Protein AF-A0A428XNE0-F1 (afdb_monomer)

Secondary structure (DSSP, 8-state):
-HHHHHHHHHHHHHHHHHHHHHHHHHHHHTTSSPEEEEEEEEEEEEE-TT--PPPHHHHSSSS-GGGS-GGGGTTSEEEEEEEEEEEP-GGGT-HHHHHHHHHHHHHHHTTSTT--HHHHH-SEE-TT--TTPEEEEEEEEES-BTTB-HHHHHTT-SSTTTS-EEEEEEEEE--TTS--EEEEEEEEE--GGGTT-EEEEESS----TT---SS-EEE--HHHHHSSTTTHHHHHHHHHHHHHHHHHHHHSPPTT--THHHHHHHHHHHTT----

Solvent-accessible surface area (backbone atoms only — not comparable to full-atom values): 15242 Å² total; per-residue (Å²): 118,24,64,48,33,36,54,55,37,39,42,50,54,47,48,52,53,49,40,52,53,47,31,39,50,34,50,73,22,57,87,75,71,34,43,27,51,43,33,45,31,41,32,23,40,36,78,29,90,85,46,75,74,73,60,68,73,73,66,60,76,49,104,45,76,86,64,67,56,32,71,76,53,56,53,46,56,40,56,40,44,32,30,27,79,46,62,50,47,82,78,42,66,45,61,46,61,40,39,45,53,51,31,50,52,42,64,76,41,41,83,46,87,90,57,44,74,64,73,75,66,27,82,46,64,44,89,86,64,54,95,81,39,42,78,35,38,40,32,38,32,26,32,52,44,96,91,35,46,43,71,66,44,60,78,74,40,89,49,29,71,37,46,38,31,33,37,42,38,42,34,57,38,64,46,98,80,77,56,72,39,79,36,45,37,41,33,42,35,44,16,50,92,59,74,49,45,40,44,36,36,20,56,50,76,69,64,68,101,80,70,85,60,99,49,62,72,43,81,38,52,68,63,58,54,47,68,33,82,93,37,20,59,50,52,54,32,50,53,53,28,51,53,40,50,51,55,25,54,66,62,61,50,62,92,87,63,54,70,74,70,45,47,56,50,49,53,34,43,75,68,69,46,77,86,130

Nearest PDB structures (foldseek):
  1aqb-assembly1_A  TM=6.154E-01  e=1.914E+00  Sus scrofa domesticus
  1hbq-assembly1_A  TM=5.958E-01  e=2.035E+00  Bos taurus
  1kt5-assembly1_A  TM=5.640E-01  e=3.315E+00  Bos taurus
  8c0a-assembly2_B  TM=4.809E-01  e=6.893E+00  Homo sapiens

Mean predicted aligned error: 7.08 Å

Structure (mmCIF, N/CA/C/O backbone):
data_AF-A0A428XNE0-F1
#
_entry.id   AF-A0A428XNE0-F1
#
loop_
_atom_site.group_PDB
_atom_site.id
_atom_site.type_symbol
_atom_site.label_atom_id
_atom_site.label_alt_id
_atom_site.label_comp_id
_atom_site.label_asym_id
_atom_site.label_entity_id
_atom_site.label_seq_id
_atom_site.pdbx_PDB_ins_code
_atom_site.Cartn_x
_atom_site.Cartn_y
_atom_site.Cartn_z
_atom_site.occupancy
_atom_site.B_iso_or_equiv
_atom_site.auth_seq_id
_atom_site.auth_comp_id
_atom_site.auth_asym_id
_atom_site.auth_atom_id
_atom_site.pdbx_PDB_model_num
ATOM 1 N N . MET A 1 1 ? 3.438 6.219 -23.682 1.00 50.44 1 MET A N 1
ATOM 2 C CA . MET A 1 1 ? 2.623 6.581 -22.490 1.00 50.44 1 MET A CA 1
ATOM 3 C C . MET A 1 1 ? 1.845 5.425 -21.834 1.00 50.44 1 MET A C 1
ATOM 5 O O . MET A 1 1 ? 1.602 5.513 -20.638 1.00 50.44 1 MET A O 1
ATOM 9 N N . GLY A 1 2 ? 1.438 4.356 -22.534 1.00 55.69 2 GLY A N 1
ATOM 10 C CA . GLY A 1 2 ? 0.489 3.357 -21.988 1.00 55.69 2 GLY A CA 1
ATOM 11 C C . GLY A 1 2 ? 0.958 2.522 -20.792 1.00 55.69 2 GLY A C 1
ATOM 12 O O . GLY A 1 2 ? 0.204 2.315 -19.846 1.00 55.69 2 GLY A O 1
ATOM 13 N N . TYR A 1 3 ? 2.226 2.105 -20.776 1.00 58.88 3 TYR A N 1
ATOM 14 C CA . TYR A 1 3 ? 2.763 1.212 -19.737 1.00 58.88 3 TYR A CA 1
ATOM 15 C C . TYR A 1 3 ? 2.739 1.806 -18.320 1.00 58.88 3 TYR A C 1
ATOM 17 O O . TYR A 1 3 ? 2.544 1.092 -17.338 1.00 58.88 3 TYR A O 1
ATOM 25 N N . GLN A 1 4 ? 2.934 3.122 -18.196 1.00 61.34 4 GLN A N 1
ATOM 26 C CA . GLN A 1 4 ? 2.945 3.796 -16.894 1.00 61.34 4 GLN A CA 1
ATOM 27 C C . GLN A 1 4 ? 1.562 3.794 -16.247 1.00 61.34 4 GLN A C 1
ATOM 29 O O . GLN A 1 4 ? 1.437 3.565 -15.042 1.00 61.34 4 GLN A O 1
ATOM 34 N N . PHE A 1 5 ? 0.532 4.029 -17.065 1.00 66.75 5 PHE A N 1
ATOM 35 C CA . PHE A 1 5 ? -0.854 3.959 -16.628 1.00 66.75 5 PHE A CA 1
ATOM 36 C C . PHE A 1 5 ? -1.184 2.563 -16.129 1.00 66.75 5 PHE A C 1
ATOM 38 O O . PHE A 1 5 ? -1.848 2.428 -15.106 1.00 66.75 5 PHE A O 1
ATOM 45 N N . ASP A 1 6 ? -0.662 1.533 -16.790 1.00 76.81 6 ASP A N 1
ATOM 46 C CA . ASP A 1 6 ? -0.968 0.160 -16.431 1.00 76.81 6 ASP A CA 1
ATOM 47 C C . ASP A 1 6 ? -0.391 -0.249 -15.069 1.00 76.81 6 ASP A C 1
ATOM 49 O O . ASP A 1 6 ? -1.117 -0.802 -14.245 1.00 76.81 6 ASP A O 1
ATOM 53 N N . LEU A 1 7 ? 0.862 0.101 -14.755 1.00 82.31 7 LEU A N 1
ATOM 54 C CA . LEU A 1 7 ? 1.449 -0.194 -13.436 1.00 82.31 7 LEU A CA 1
ATOM 55 C C . LEU A 1 7 ? 0.751 0.541 -12.300 1.00 82.31 7 LEU A C 1
ATOM 57 O O . LEU A 1 7 ? 0.456 -0.046 -11.259 1.00 82.31 7 LEU A O 1
ATOM 61 N N . LEU A 1 8 ? 0.485 1.833 -12.487 1.00 86.38 8 LEU A N 1
ATOM 62 C CA . LEU A 1 8 ? -0.174 2.615 -11.455 1.00 86.38 8 LEU A CA 1
ATOM 63 C C . LEU A 1 8 ? -1.608 2.117 -11.240 1.00 86.38 8 LEU A C 1
ATOM 65 O O . LEU A 1 8 ? -2.029 1.924 -10.101 1.00 86.38 8 LEU A O 1
ATOM 69 N N . ARG A 1 9 ? -2.333 1.829 -12.326 1.00 85.25 9 ARG A N 1
ATOM 70 C CA . ARG A 1 9 ? -3.689 1.272 -12.295 1.00 85.25 9 ARG A CA 1
ATOM 71 C C . ARG A 1 9 ? -3.725 -0.099 -11.630 1.00 85.25 9 ARG A C 1
ATOM 73 O O . ARG A 1 9 ? -4.498 -0.287 -10.696 1.00 85.25 9 ARG A O 1
ATOM 80 N N . THR A 1 10 ? -2.889 -1.039 -12.067 1.00 87.81 10 THR A N 1
ATOM 81 C CA . THR A 1 10 ? -2.818 -2.389 -11.481 1.00 87.81 10 THR A CA 1
ATOM 82 C C . THR A 1 10 ? -2.398 -2.335 -10.014 1.00 87.81 10 THR A C 1
ATOM 84 O O . THR A 1 10 ? -2.991 -3.035 -9.194 1.00 87.81 10 THR A O 1
ATOM 87 N N . GLY A 1 11 ? -1.473 -1.441 -9.649 1.00 91.12 11 GLY A N 1
ATOM 88 C CA . GLY A 1 11 ? -1.110 -1.160 -8.260 1.00 91.12 11 GLY A CA 1
ATOM 89 C C . GLY A 1 11 ? -2.296 -0.663 -7.429 1.00 91.12 11 GLY A C 1
ATOM 90 O O . GLY A 1 11 ? -2.567 -1.208 -6.360 1.00 91.12 11 GLY A O 1
ATOM 91 N N . VAL A 1 12 ? -3.062 0.313 -7.931 1.00 91.06 12 VAL A N 1
ATOM 92 C CA . VAL A 1 12 ? -4.281 0.805 -7.265 1.00 91.06 12 VAL A CA 1
ATOM 93 C C . VAL A 1 12 ? -5.316 -0.308 -7.113 1.00 91.06 12 VAL A C 1
ATOM 95 O O . VAL A 1 12 ? -5.809 -0.523 -6.007 1.00 91.06 12 VAL A O 1
ATOM 98 N N . THR A 1 13 ? -5.627 -1.043 -8.183 1.00 89.69 13 THR A N 1
ATOM 99 C CA . THR A 1 13 ? -6.587 -2.156 -8.150 1.00 89.69 13 THR A CA 1
ATOM 100 C C . THR A 1 13 ? -6.164 -3.214 -7.134 1.00 89.69 13 THR A C 1
ATOM 102 O O . THR A 1 13 ? -6.976 -3.628 -6.304 1.00 89.69 13 THR A O 1
ATOM 105 N N . ARG A 1 14 ? -4.883 -3.603 -7.125 1.00 92.56 14 ARG A N 1
ATOM 106 C CA . ARG A 1 14 ? -4.352 -4.576 -6.165 1.00 92.56 14 ARG A CA 1
ATOM 107 C C . ARG A 1 14 ? -4.486 -4.075 -4.731 1.00 92.56 14 ARG A C 1
ATOM 109 O O . ARG A 1 14 ? -4.946 -4.823 -3.870 1.00 92.56 14 ARG A O 1
ATOM 116 N N . MET A 1 15 ? -4.151 -2.811 -4.479 1.00 94.81 15 MET A N 1
ATOM 117 C CA . MET A 1 15 ? -4.259 -2.218 -3.146 1.00 94.81 15 MET A CA 1
ATOM 118 C C . MET A 1 15 ? -5.701 -2.077 -2.666 1.00 94.81 15 MET A C 1
ATOM 120 O O . MET A 1 15 ? -5.961 -2.247 -1.478 1.00 94.81 15 MET A O 1
ATOM 124 N N . GLN A 1 16 ? -6.655 -1.835 -3.564 1.00 91.81 16 GLN A N 1
ATOM 125 C CA . GLN A 1 16 ? -8.074 -1.860 -3.216 1.00 91.81 16 GLN A CA 1
ATOM 126 C C . GLN A 1 16 ? -8.520 -3.261 -2.781 1.00 91.81 16 GLN A C 1
ATOM 128 O O . GLN A 1 16 ? -9.174 -3.390 -1.746 1.00 91.81 16 GLN A O 1
ATOM 133 N N . SER A 1 17 ? -8.152 -4.307 -3.530 1.00 92.25 17 SER A N 1
ATOM 134 C CA . SER A 1 17 ? -8.441 -5.695 -3.145 1.00 92.25 17 SER A CA 1
ATOM 135 C C . SER A 1 17 ? -7.793 -6.056 -1.807 1.00 92.25 17 SER A C 1
ATOM 137 O O . SER A 1 17 ? -8.452 -6.640 -0.948 1.00 92.25 17 SER A O 1
ATOM 139 N N . LEU A 1 18 ? -6.535 -5.653 -1.600 1.00 95.19 18 LEU A N 1
ATOM 140 C CA . LEU A 1 18 ? -5.824 -5.854 -0.339 1.00 95.19 18 LEU A CA 1
ATOM 141 C C . LEU A 1 18 ? -6.522 -5.139 0.820 1.00 95.19 18 LEU A C 1
ATOM 143 O O . LEU A 1 18 ? -6.708 -5.748 1.866 1.00 95.19 18 LEU A O 1
ATOM 147 N N . ASN A 1 19 ? -6.951 -3.886 0.651 1.00 95.75 19 ASN A N 1
ATOM 148 C CA . ASN A 1 19 ? -7.634 -3.135 1.706 1.00 95.75 19 ASN A CA 1
ATOM 149 C C . ASN A 1 19 ? -8.966 -3.778 2.118 1.00 95.75 19 ASN A C 1
ATOM 151 O O . ASN A 1 19 ? -9.282 -3.819 3.306 1.00 95.75 19 ASN A O 1
ATOM 155 N N . VAL A 1 20 ? -9.729 -4.317 1.161 1.00 93.75 20 VAL A N 1
ATOM 156 C CA . VAL A 1 20 ? -10.961 -5.069 1.456 1.00 93.75 20 VAL A CA 1
ATOM 157 C C . VAL A 1 20 ? -10.641 -6.355 2.223 1.00 93.75 20 VAL A C 1
ATOM 159 O O . VAL A 1 20 ? -11.246 -6.609 3.263 1.00 93.75 20 VAL A O 1
ATOM 162 N N . GLY A 1 21 ? -9.660 -7.136 1.759 1.00 94.81 21 GLY A N 1
ATOM 163 C CA . GLY A 1 21 ? -9.237 -8.363 2.444 1.00 94.81 21 GLY A CA 1
ATOM 164 C C . GLY A 1 21 ? -8.684 -8.099 3.849 1.00 94.81 21 GLY A C 1
ATOM 165 O O . GLY A 1 21 ? -8.986 -8.835 4.791 1.00 94.81 21 GLY A O 1
ATOM 166 N N . HIS A 1 22 ? -7.933 -7.008 4.021 1.00 96.62 22 HIS A N 1
ATOM 167 C CA . HIS A 1 22 ? -7.430 -6.541 5.314 1.00 96.62 22 HIS A CA 1
ATOM 168 C C . HIS A 1 22 ? -8.577 -6.181 6.255 1.00 96.62 22 HIS A C 1
ATOM 170 O O . HIS A 1 22 ? -8.593 -6.676 7.378 1.00 96.62 22 HIS A O 1
ATOM 176 N N . ALA A 1 23 ? -9.568 -5.412 5.798 1.00 96.06 23 ALA A N 1
ATOM 177 C CA . ALA A 1 23 ? -10.743 -5.067 6.596 1.00 96.06 23 ALA A CA 1
ATOM 178 C C . ALA A 1 23 ? -11.523 -6.312 7.055 1.00 96.06 23 ALA A C 1
ATOM 180 O O . ALA A 1 23 ? -11.844 -6.441 8.237 1.00 96.06 23 ALA A O 1
ATOM 181 N N . GLN A 1 24 ? -11.761 -7.268 6.151 1.00 95.62 24 GLN A N 1
ATOM 182 C CA . GLN A 1 24 ? -12.436 -8.533 6.471 1.00 95.62 24 GLN A CA 1
ATOM 183 C C . GLN A 1 24 ? -11.646 -9.376 7.481 1.00 95.62 24 GLN A C 1
ATOM 185 O O . GLN A 1 24 ? -12.214 -9.901 8.445 1.00 95.62 24 GLN A O 1
ATOM 190 N N . THR A 1 25 ? -10.330 -9.480 7.291 1.00 96.50 25 THR A N 1
ATOM 191 C CA . THR A 1 25 ? -9.445 -10.243 8.180 1.00 96.50 25 THR A CA 1
ATOM 192 C C . THR A 1 25 ? -9.364 -9.594 9.559 1.00 96.50 25 THR A C 1
ATOM 194 O O . THR A 1 25 ? -9.530 -10.278 10.571 1.00 96.50 25 THR A O 1
ATOM 197 N N . ALA A 1 26 ? -9.170 -8.274 9.611 1.00 96.81 26 ALA A N 1
ATOM 198 C CA .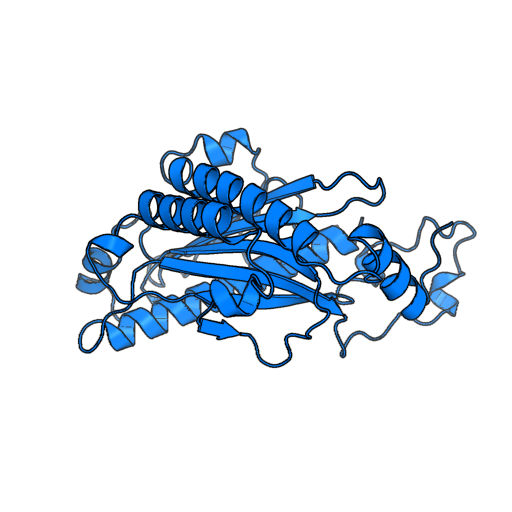 ALA A 1 26 ? -9.108 -7.508 10.850 1.00 96.81 26 ALA A CA 1
ATOM 199 C C . ALA A 1 26 ? -10.420 -7.608 11.626 1.00 96.81 26 ALA A C 1
ATOM 201 O O . ALA A 1 26 ? -10.406 -7.895 12.821 1.00 96.81 26 ALA A O 1
ATOM 202 N N . TRP A 1 27 ? -11.556 -7.467 10.938 1.00 96.94 27 TRP A N 1
ATOM 203 C CA . TRP A 1 27 ? -12.873 -7.656 11.533 1.00 96.94 27 TRP A CA 1
ATOM 204 C C . TRP A 1 27 ? -13.024 -9.047 12.148 1.00 96.94 27 TRP A C 1
ATOM 206 O O . TRP A 1 27 ? -13.399 -9.173 13.313 1.00 96.94 27 TRP A O 1
ATOM 216 N N . THR A 1 28 ? -12.706 -10.099 11.394 1.00 96.94 28 THR A N 1
ATOM 217 C CA . THR A 1 28 ? -12.854 -11.489 11.853 1.00 96.94 28 THR A CA 1
ATOM 218 C C . THR A 1 28 ? -11.986 -11.771 13.080 1.00 96.94 28 THR A C 1
ATOM 220 O O . THR A 1 28 ? -12.439 -12.402 14.034 1.00 96.94 28 THR A O 1
ATOM 223 N N . ARG A 1 29 ? -10.758 -11.246 13.094 1.00 96.69 29 ARG A N 1
ATOM 224 C CA . ARG A 1 29 ? -9.773 -11.483 14.156 1.00 96.69 29 ARG A CA 1
ATOM 225 C C . ARG A 1 29 ? -9.876 -10.534 15.351 1.00 96.69 29 ARG A C 1
ATOM 227 O O . ARG A 1 29 ? -9.234 -10.785 16.366 1.00 96.69 29 ARG A O 1
ATOM 234 N N . ARG A 1 30 ? -10.723 -9.497 15.293 1.00 95.94 30 ARG A N 1
ATOM 235 C CA . ARG A 1 30 ? -10.772 -8.394 16.279 1.00 95.94 30 ARG A CA 1
ATOM 236 C C . ARG A 1 30 ? -10.907 -8.809 17.751 1.00 95.94 30 ARG A C 1
ATOM 238 O O . ARG A 1 30 ? -10.557 -8.029 18.624 1.00 95.94 30 ARG A O 1
ATOM 245 N N . ARG A 1 31 ? -11.421 -10.013 18.039 1.00 94.81 31 ARG A N 1
ATOM 246 C CA . ARG A 1 31 ? -11.622 -10.524 19.412 1.00 94.81 31 ARG A CA 1
ATOM 247 C C . ARG A 1 31 ? -10.649 -11.628 19.837 1.00 94.81 31 ARG A C 1
ATOM 249 O O . ARG A 1 31 ? -10.548 -11.897 21.026 1.00 94.81 31 ARG A O 1
ATOM 256 N N . ARG A 1 32 ? -9.987 -12.312 18.898 1.00 90.81 32 ARG A N 1
ATOM 257 C CA . ARG A 1 32 ? -9.236 -13.552 19.167 1.00 90.81 32 ARG A CA 1
ATOM 258 C C . ARG A 1 32 ? -7.941 -13.570 18.359 1.00 90.81 32 ARG A C 1
ATOM 260 O O . ARG A 1 32 ? -7.788 -14.440 17.512 1.00 90.81 32 ARG A O 1
ATOM 267 N N . ASP A 1 33 ? -7.062 -12.609 18.658 1.00 95.31 33 ASP A N 1
ATOM 268 C CA . ASP A 1 33 ? -5.800 -12.263 17.967 1.00 95.31 33 ASP A CA 1
ATOM 269 C C . ASP A 1 33 ? -5.917 -11.070 16.994 1.00 95.31 33 ASP A C 1
ATOM 271 O O . ASP A 1 33 ? -5.814 -11.235 15.771 1.00 95.31 33 ASP A O 1
ATOM 275 N N . PRO A 1 34 ? -6.198 -9.864 17.525 1.00 95.69 34 PRO A N 1
ATOM 276 C CA . PRO A 1 34 ? -6.393 -8.674 16.709 1.00 95.69 34 PRO A CA 1
ATOM 277 C C . PRO A 1 34 ? -5.122 -8.324 15.927 1.00 95.69 34 PRO A C 1
ATOM 279 O O . PRO A 1 34 ? -4.020 -8.312 16.468 1.00 95.69 34 PRO A O 1
ATOM 282 N N . ILE A 1 35 ? -5.291 -7.978 14.651 1.00 97.25 35 ILE A N 1
ATOM 283 C CA . ILE A 1 35 ? -4.223 -7.410 13.820 1.00 97.25 35 ILE A CA 1
ATOM 284 C C . ILE A 1 35 ? -4.290 -5.887 13.831 1.00 97.25 35 ILE A C 1
ATOM 286 O O . ILE A 1 35 ? -5.349 -5.299 14.067 1.00 97.25 35 ILE A O 1
ATOM 290 N N . ALA A 1 36 ? -3.155 -5.248 13.576 1.00 97.62 36 ALA A N 1
ATOM 291 C CA . ALA A 1 36 ? -3.054 -3.804 13.515 1.00 97.62 36 ALA A CA 1
ATOM 292 C C . ALA A 1 36 ? -3.976 -3.224 12.432 1.00 97.62 36 ALA A C 1
ATOM 294 O O . ALA A 1 36 ? -4.297 -3.852 11.416 1.00 97.62 36 ALA A O 1
ATOM 295 N N . ALA A 1 37 ? -4.348 -1.960 12.631 1.00 97.75 37 ALA A N 1
ATOM 296 C CA . ALA A 1 37 ? -5.144 -1.207 11.672 1.00 97.75 37 ALA A CA 1
ATOM 297 C C . ALA A 1 37 ? -4.383 -0.896 10.373 1.00 97.75 37 ALA A C 1
ATOM 299 O O . ALA A 1 37 ? -4.992 -0.353 9.459 1.00 97.75 37 ALA A O 1
ATOM 300 N N . HIS A 1 38 ? -3.094 -1.241 10.274 1.00 98.25 38 HIS A N 1
ATOM 301 C CA . HIS A 1 38 ? -2.215 -0.905 9.154 1.00 98.25 38 HIS A CA 1
ATOM 302 C C . HIS A 1 38 ? -1.577 -2.158 8.555 1.00 98.25 38 HIS A C 1
ATOM 304 O O . HIS A 1 38 ? -1.228 -3.085 9.281 1.00 98.25 38 HIS A O 1
ATOM 310 N N . VAL A 1 39 ? -1.392 -2.162 7.237 1.00 98.12 39 VAL A N 1
ATOM 311 C CA . VAL A 1 39 ? -0.661 -3.185 6.473 1.00 98.12 39 VAL A CA 1
ATOM 312 C C . VAL A 1 39 ? 0.259 -2.480 5.487 1.00 98.12 39 VAL A C 1
ATOM 314 O O . VAL A 1 39 ? -0.192 -1.588 4.765 1.00 98.12 39 VAL A O 1
ATOM 317 N N . LEU A 1 40 ? 1.530 -2.884 5.435 1.00 98.44 40 LEU A N 1
ATOM 318 C CA . LEU A 1 40 ? 2.468 -2.460 4.392 1.00 98.44 40 LEU A CA 1
ATOM 319 C C . LEU A 1 40 ? 2.436 -3.470 3.251 1.00 98.44 40 LEU A C 1
ATOM 321 O O . LEU A 1 40 ? 2.421 -4.676 3.479 1.00 98.44 40 LEU A O 1
ATOM 325 N N . ALA A 1 41 ? 2.472 -2.968 2.025 1.00 98.25 41 ALA A N 1
ATOM 326 C CA . ALA A 1 41 ? 2.643 -3.754 0.819 1.00 98.25 41 ALA A CA 1
ATOM 327 C C . ALA A 1 41 ? 3.825 -3.202 0.019 1.00 98.25 41 ALA A C 1
ATOM 329 O O . ALA A 1 41 ? 3.841 -2.033 -0.360 1.00 98.25 41 ALA A O 1
ATOM 330 N N . LEU A 1 42 ? 4.809 -4.048 -0.259 1.00 97.50 42 LEU A N 1
ATOM 331 C CA . LEU A 1 42 ? 5.846 -3.789 -1.246 1.00 97.50 42 LEU A CA 1
ATOM 332 C C . LEU A 1 42 ? 5.334 -4.251 -2.609 1.00 97.50 42 LEU A C 1
ATOM 334 O O . LEU A 1 42 ? 4.877 -5.386 -2.744 1.00 97.50 42 LEU A O 1
ATOM 338 N N . LEU A 1 43 ? 5.391 -3.375 -3.607 1.00 96.25 43 LEU A N 1
ATOM 339 C CA . LEU A 1 43 ? 4.836 -3.624 -4.935 1.00 96.25 43 LEU A CA 1
ATOM 340 C C . LEU A 1 43 ? 5.948 -4.069 -5.872 1.00 96.25 43 LEU A C 1
ATOM 342 O O . LEU A 1 43 ? 6.999 -3.431 -5.947 1.00 96.25 43 LEU A O 1
ATOM 346 N N . PHE A 1 44 ? 5.687 -5.128 -6.626 1.00 93.50 44 PHE A N 1
ATOM 347 C CA . PHE A 1 44 ? 6.607 -5.678 -7.606 1.00 93.50 44 PHE A CA 1
ATOM 348 C C . PHE A 1 44 ? 5.912 -5.810 -8.955 1.00 93.50 44 PHE A C 1
ATOM 350 O O . PHE A 1 44 ? 4.844 -6.411 -9.048 1.00 93.50 44 PHE A O 1
ATOM 357 N N . ALA A 1 45 ? 6.521 -5.266 -10.001 1.00 91.12 45 ALA A N 1
ATOM 358 C CA . ALA A 1 45 ? 6.086 -5.474 -11.369 1.00 91.12 45 ALA A CA 1
ATOM 359 C C . ALA A 1 45 ? 6.770 -6.704 -11.956 1.00 91.12 45 ALA A C 1
ATOM 361 O O . ALA A 1 45 ? 7.976 -6.908 -11.800 1.00 91.12 45 ALA A O 1
ATOM 362 N N . GLN A 1 46 ? 5.997 -7.505 -12.671 1.00 90.00 46 GLN A N 1
ATOM 363 C CA . GLN A 1 46 ? 6.490 -8.637 -13.445 1.00 90.00 46 GLN A CA 1
ATOM 364 C C . GLN A 1 46 ? 5.656 -8.795 -14.719 1.00 90.00 46 GLN A C 1
ATOM 366 O O . GLN A 1 46 ? 4.527 -8.287 -14.759 1.00 90.00 46 GLN A O 1
ATOM 371 N N . PRO A 1 47 ? 6.172 -9.495 -15.742 1.00 87.69 47 PRO A N 1
ATOM 372 C CA . PRO A 1 47 ? 5.386 -9.817 -16.922 1.00 87.69 47 PRO A CA 1
ATOM 373 C C . PRO A 1 47 ? 4.076 -10.514 -16.542 1.00 87.69 47 PRO A C 1
ATOM 375 O O . PRO A 1 47 ? 4.016 -11.318 -15.600 1.00 87.69 47 PRO A O 1
ATOM 378 N N . ASN A 1 48 ? 3.008 -10.175 -17.253 1.00 87.06 48 ASN A N 1
ATOM 379 C CA . ASN A 1 48 ? 1.746 -10.882 -17.135 1.00 87.06 48 ASN A CA 1
ATOM 380 C C . ASN A 1 48 ? 1.779 -12.124 -18.047 1.00 87.06 48 ASN A C 1
ATOM 382 O O . ASN A 1 48 ? 1.859 -11.953 -19.262 1.00 87.06 48 ASN A O 1
ATOM 386 N N . PRO A 1 49 ? 1.724 -13.356 -17.505 1.00 86.69 49 PRO A N 1
ATOM 387 C CA . PRO A 1 49 ? 1.762 -14.569 -18.322 1.00 86.69 49 PRO A CA 1
ATOM 388 C C . PRO A 1 49 ? 0.534 -14.708 -19.230 1.00 86.69 49 PRO A C 1
ATOM 390 O O . PRO A 1 49 ? 0.619 -15.371 -20.258 1.00 86.69 49 PRO A O 1
ATOM 393 N N . ASP A 1 50 ? -0.578 -14.059 -18.876 1.00 87.38 50 ASP A N 1
ATOM 394 C CA . ASP A 1 50 ? -1.828 -14.108 -19.637 1.00 87.38 50 ASP A CA 1
ATOM 395 C C . ASP A 1 50 ? -1.890 -13.028 -20.731 1.00 87.38 50 ASP A C 1
ATOM 397 O O . ASP A 1 50 ? -2.885 -12.916 -21.450 1.00 87.38 50 ASP A O 1
ATOM 401 N N . PHE A 1 51 ? -0.853 -12.192 -20.854 1.00 84.88 51 PHE A N 1
ATOM 402 C CA . PHE A 1 51 ? -0.809 -11.166 -21.885 1.00 84.88 51 PHE A CA 1
ATOM 403 C C . PHE A 1 51 ? -0.540 -11.784 -23.255 1.00 84.88 51 PHE A C 1
ATOM 405 O O . PHE A 1 51 ? 0.513 -12.373 -23.504 1.00 84.88 51 PHE A O 1
ATOM 412 N N . VAL A 1 52 ? -1.481 -11.578 -24.171 1.00 82.00 52 VAL A N 1
ATOM 413 C CA . VAL A 1 52 ? -1.321 -11.926 -25.580 1.00 82.00 52 VAL A CA 1
ATOM 414 C C . VAL A 1 52 ? -0.894 -10.671 -26.325 1.00 82.00 52 VAL A C 1
ATOM 416 O O . VAL A 1 52 ? -1.675 -9.727 -26.454 1.00 82.00 52 VAL A O 1
ATOM 419 N N . ALA A 1 53 ? 0.348 -10.661 -26.810 1.00 77.25 53 ALA A N 1
ATOM 420 C CA . ALA A 1 53 ? 0.849 -9.550 -27.606 1.00 77.25 53 ALA A CA 1
ATOM 421 C C . ALA A 1 53 ? -0.016 -9.357 -28.867 1.00 77.25 53 ALA A C 1
ATOM 423 O O . ALA A 1 53 ? -0.407 -10.345 -29.501 1.00 77.25 53 ALA A O 1
ATOM 424 N N . PRO A 1 54 ? -0.314 -8.106 -29.260 1.00 71.38 54 PRO A N 1
ATOM 425 C CA . PRO A 1 54 ? -1.045 -7.848 -30.492 1.00 71.38 54 PRO A CA 1
ATOM 426 C C . PRO A 1 54 ? -0.258 -8.388 -31.700 1.00 71.38 54 PRO A C 1
ATOM 428 O O . PRO A 1 54 ? 0.977 -8.315 -31.705 1.00 71.38 54 PRO A O 1
ATOM 431 N N . PRO A 1 55 ? -0.940 -8.919 -32.733 1.00 73.44 55 PRO A N 1
ATOM 432 C CA . PRO A 1 55 ? -0.278 -9.509 -33.892 1.00 73.44 55 PRO A CA 1
ATOM 433 C C . PRO A 1 55 ? 0.627 -8.486 -34.606 1.00 73.44 55 PRO A C 1
ATOM 435 O O . PRO A 1 55 ? 0.263 -7.310 -34.699 1.00 73.44 55 PRO A O 1
ATOM 438 N N . PRO A 1 56 ? 1.778 -8.918 -35.158 1.00 66.69 56 PRO A N 1
ATOM 439 C CA . PRO A 1 56 ? 2.790 -8.027 -35.736 1.00 66.69 56 PRO A CA 1
ATOM 440 C C . PRO A 1 56 ? 2.272 -7.179 -36.910 1.00 66.69 56 PRO A C 1
ATOM 442 O O . PRO A 1 56 ? 2.750 -6.072 -37.132 1.00 66.69 56 PRO A O 1
ATOM 445 N N . GLU A 1 57 ? 1.245 -7.641 -37.624 1.00 64.75 57 GLU A N 1
ATOM 446 C CA . GLU A 1 57 ? 0.614 -6.909 -38.734 1.00 64.75 57 GLU A CA 1
ATOM 447 C C . GLU A 1 57 ? -0.060 -5.600 -38.286 1.00 64.75 57 GLU A C 1
ATOM 449 O O . GLU A 1 57 ? -0.057 -4.617 -39.026 1.00 64.75 57 GLU A O 1
ATOM 454 N N . ARG A 1 58 ? -0.573 -5.541 -37.048 1.00 57.94 58 ARG A N 1
ATOM 455 C CA . ARG A 1 58 ? -1.090 -4.294 -36.454 1.00 57.94 58 ARG A CA 1
ATOM 456 C C . ARG A 1 58 ? 0.020 -3.378 -35.942 1.00 57.94 58 ARG A C 1
ATOM 458 O O . ARG A 1 58 ? -0.194 -2.178 -35.844 1.00 57.94 58 ARG A O 1
ATOM 465 N N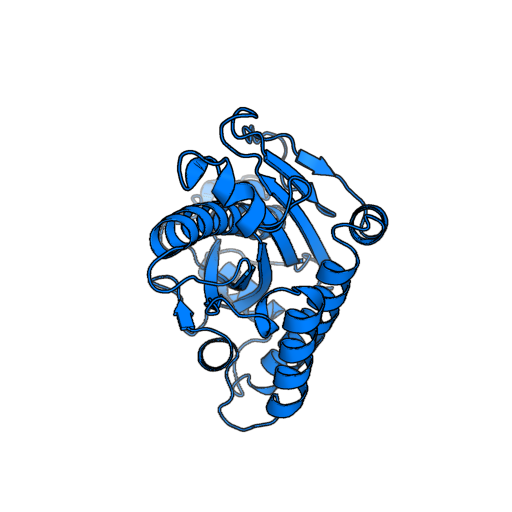 . GLN A 1 59 ? 1.213 -3.920 -35.694 1.00 55.41 59 GLN A N 1
ATOM 466 C CA . GLN A 1 59 ? 2.370 -3.149 -35.231 1.00 55.41 59 GLN A CA 1
ATOM 467 C C . GLN A 1 59 ? 3.041 -2.347 -36.366 1.00 55.41 59 GLN A C 1
ATOM 469 O O . GLN A 1 59 ? 3.764 -1.394 -36.087 1.00 55.41 59 GLN A O 1
ATOM 474 N N . LEU A 1 60 ? 2.807 -2.712 -37.637 1.00 52.12 60 LEU A N 1
ATOM 475 C CA . LEU A 1 60 ? 3.508 -2.164 -38.813 1.00 52.12 60 LEU A CA 1
ATOM 476 C C . LEU A 1 60 ? 2.640 -1.284 -39.736 1.00 52.12 60 LEU A C 1
ATOM 478 O O . LEU A 1 60 ? 3.155 -0.715 -40.695 1.00 52.12 60 LEU A O 1
ATOM 482 N N . SER A 1 61 ? 1.334 -1.153 -39.474 1.00 50.19 61 SER A N 1
ATOM 483 C CA . SER A 1 61 ? 0.396 -0.445 -40.368 1.00 50.19 61 SER A CA 1
ATOM 484 C C . SER A 1 61 ? 0.483 1.093 -40.309 1.00 50.19 61 SER A C 1
ATOM 486 O O . SER A 1 61 ? -0.205 1.770 -41.074 1.00 50.19 61 SER A O 1
ATOM 488 N N . GLY A 1 62 ? 1.307 1.664 -39.431 1.00 48.47 62 GLY A N 1
ATOM 489 C CA . GLY A 1 62 ? 1.643 3.086 -39.438 1.00 48.47 62 GLY A CA 1
ATOM 490 C C . GLY A 1 62 ? 3.098 3.256 -39.850 1.00 48.47 62 GLY A C 1
ATOM 491 O O . GLY A 1 62 ? 3.977 2.655 -39.241 1.00 48.47 62 GLY A O 1
ATOM 492 N N . SER A 1 63 ? 3.385 4.117 -40.826 1.00 45.75 63 SER A N 1
ATOM 493 C CA . SER A 1 63 ? 4.746 4.528 -41.220 1.00 45.75 63 SER A CA 1
ATOM 494 C C . SER A 1 63 ? 5.546 5.229 -40.106 1.00 45.75 63 SER A C 1
ATOM 496 O O . SER A 1 63 ? 6.616 5.775 -40.357 1.00 45.75 63 SER A O 1
ATOM 498 N N . ASP A 1 64 ? 5.028 5.232 -38.881 1.00 50.19 64 ASP A N 1
ATOM 499 C CA . ASP A 1 64 ? 5.631 5.813 -37.702 1.00 50.19 64 ASP A CA 1
ATOM 500 C C . ASP A 1 64 ? 5.396 4.837 -36.536 1.00 50.19 64 ASP A C 1
ATOM 502 O O . ASP A 1 64 ? 4.336 4.795 -35.914 1.00 50.19 64 ASP A O 1
ATOM 506 N N . TRP A 1 65 ? 6.399 4.011 -36.230 1.00 49.03 65 TRP A N 1
ATOM 507 C CA . TRP A 1 65 ? 6.411 3.090 -35.078 1.00 49.03 65 TRP A CA 1
ATOM 508 C C . TRP A 1 65 ? 6.163 3.816 -33.737 1.00 49.03 65 TRP A C 1
ATOM 510 O O . TRP A 1 65 ? 5.880 3.192 -32.715 1.00 49.03 65 TRP A O 1
ATOM 520 N N . ARG A 1 66 ? 6.230 5.155 -33.745 1.00 49.94 66 ARG A N 1
ATOM 521 C CA . ARG A 1 66 ? 5.881 6.060 -32.646 1.00 49.94 66 ARG A CA 1
ATOM 522 C C . ARG A 1 66 ? 4.386 6.080 -32.308 1.00 49.94 66 ARG A C 1
ATOM 524 O O . ARG A 1 66 ? 4.030 6.611 -31.259 1.00 49.94 66 ARG A O 1
ATOM 531 N N . THR A 1 67 ? 3.517 5.534 -33.163 1.00 49.19 67 THR A N 1
ATOM 532 C CA . THR A 1 67 ? 2.052 5.579 -32.998 1.00 49.19 67 THR A CA 1
ATOM 533 C C . THR A 1 67 ? 1.420 4.237 -32.628 1.00 49.19 67 THR A C 1
ATOM 535 O O . THR A 1 67 ? 0.209 4.085 -32.763 1.00 49.19 67 THR A O 1
ATOM 538 N N . VAL A 1 68 ? 2.184 3.270 -32.106 1.00 52.00 68 VAL A N 1
ATOM 539 C CA . VAL A 1 68 ? 1.564 2.187 -31.325 1.00 52.00 68 VAL A CA 1
ATOM 540 C C . VAL A 1 68 ? 0.954 2.851 -30.094 1.00 52.00 68 VAL A C 1
ATOM 542 O O . VAL A 1 68 ? 1.668 3.258 -29.171 1.00 52.00 68 VAL A O 1
ATOM 545 N N . SER A 1 69 ? -0.364 3.064 -30.114 1.00 56.78 69 SER A N 1
ATOM 546 C CA . SER A 1 69 ? -1.067 3.687 -28.999 1.00 56.78 69 SER A CA 1
ATOM 547 C C . SER A 1 69 ? -0.779 2.861 -27.756 1.00 56.78 69 SER A C 1
ATOM 549 O O . SER A 1 69 ? -0.955 1.644 -27.768 1.00 56.78 69 SER A O 1
ATOM 551 N N . GLY A 1 70 ? -0.317 3.509 -26.687 1.00 57.34 70 GLY A N 1
ATOM 552 C CA . GLY A 1 70 ? 0.063 2.822 -25.453 1.00 57.34 70 GLY A CA 1
ATOM 553 C C . GLY A 1 70 ? -1.028 1.904 -24.881 1.00 57.34 70 GLY A C 1
ATOM 554 O O . GLY A 1 70 ? -0.714 1.010 -24.100 1.00 57.34 70 GLY A O 1
ATOM 555 N N . ASP A 1 71 ? -2.274 2.093 -25.304 1.00 60.91 71 ASP A N 1
ATOM 556 C CA . ASP A 1 71 ? -3.418 1.269 -24.943 1.00 60.91 71 ASP A CA 1
ATOM 557 C C . ASP A 1 71 ? -3.284 -0.196 -25.408 1.00 60.91 71 ASP A C 1
ATOM 559 O O . ASP A 1 71 ? -3.753 -1.085 -24.698 1.00 60.91 71 ASP A O 1
ATOM 563 N N . GLU A 1 72 ? -2.584 -0.486 -26.515 1.00 65.88 72 GLU A N 1
ATOM 564 C CA . GLU A 1 72 ? -2.430 -1.855 -27.055 1.00 65.88 72 GLU A CA 1
ATOM 565 C C . GLU A 1 72 ? -1.567 -2.776 -26.180 1.00 65.88 72 GLU A C 1
ATOM 567 O O . GLU A 1 72 ? -1.663 -3.998 -26.272 1.00 65.88 72 GLU A O 1
ATOM 572 N N . TRP A 1 73 ? -0.746 -2.196 -25.304 1.00 68.50 73 TRP A N 1
ATOM 573 C CA . TRP A 1 73 ? 0.118 -2.929 -24.375 1.00 68.50 73 TRP A CA 1
ATOM 574 C C . TRP A 1 73 ? -0.405 -2.937 -22.938 1.00 68.50 73 TRP A C 1
ATOM 576 O O . TRP A 1 73 ? 0.279 -3.383 -22.011 1.00 68.50 73 TRP A O 1
ATOM 586 N N . THR A 1 74 ? -1.6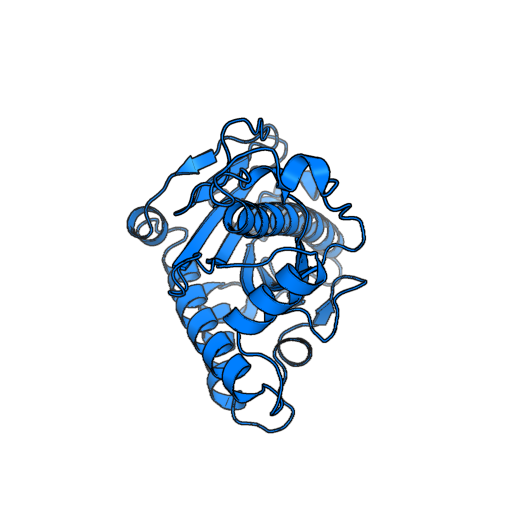30 -2.452 -22.742 1.00 71.69 74 THR A N 1
ATOM 587 C CA . THR A 1 74 ? -2.319 -2.546 -21.459 1.00 71.69 74 THR A CA 1
ATOM 588 C C . THR A 1 74 ? -2.458 -4.015 -21.065 1.00 71.69 74 THR A C 1
ATOM 590 O O . THR A 1 74 ? -3.003 -4.822 -21.813 1.00 71.69 74 THR A O 1
ATOM 593 N N . GLY A 1 75 ? -1.994 -4.366 -19.872 1.00 77.50 75 GLY A N 1
ATOM 594 C CA . GLY A 1 75 ? -2.031 -5.719 -19.335 1.00 77.50 75 GLY A CA 1
ATOM 595 C C . GLY A 1 75 ? -0.764 -6.532 -19.581 1.00 77.50 75 GLY A C 1
ATOM 596 O O . GLY A 1 75 ? -0.720 -7.666 -19.117 1.00 77.50 75 GLY A O 1
ATOM 597 N N . ALA A 1 76 ? 0.264 -5.993 -20.249 1.00 81.38 76 ALA A N 1
ATOM 598 C CA . ALA A 1 76 ? 1.551 -6.681 -20.431 1.00 81.38 76 ALA A CA 1
ATOM 599 C C . ALA A 1 76 ? 2.305 -6.905 -19.115 1.00 81.38 76 ALA A C 1
ATOM 601 O O . ALA A 1 76 ? 3.120 -7.822 -18.990 1.00 81.38 76 ALA A O 1
ATOM 602 N N . TRP A 1 77 ? 2.004 -6.078 -18.117 1.00 84.38 77 TRP A N 1
ATOM 603 C CA . TRP A 1 77 ? 2.594 -6.149 -16.795 1.00 84.38 77 TRP A CA 1
ATOM 604 C C . TRP A 1 77 ? 1.516 -6.313 -15.744 1.00 84.38 77 TRP A C 1
ATOM 606 O O . TRP A 1 77 ? 0.399 -5.817 -15.862 1.00 84.38 77 TRP A O 1
ATOM 616 N N . GLN A 1 78 ? 1.885 -6.996 -14.675 1.00 89.81 78 GLN A N 1
ATOM 617 C CA . GLN A 1 78 ? 1.060 -7.129 -13.491 1.00 89.81 78 GLN A CA 1
ATOM 618 C C . GLN A 1 78 ? 1.849 -6.677 -12.271 1.00 89.81 78 GLN A C 1
ATOM 620 O O . GLN A 1 78 ? 3.067 -6.861 -12.188 1.00 89.81 78 GLN A O 1
ATOM 625 N N . VAL A 1 79 ? 1.129 -6.116 -11.304 1.00 93.31 79 VAL A N 1
ATOM 626 C CA . VAL A 1 79 ? 1.671 -5.792 -9.989 1.00 93.31 79 VAL A CA 1
ATOM 627 C C . VAL A 1 79 ? 1.290 -6.892 -9.006 1.00 93.31 79 VAL A C 1
ATOM 629 O O . VAL A 1 79 ? 0.114 -7.202 -8.812 1.00 93.31 79 VAL A O 1
ATOM 632 N N . ARG A 1 80 ? 2.307 -7.468 -8.375 1.00 95.3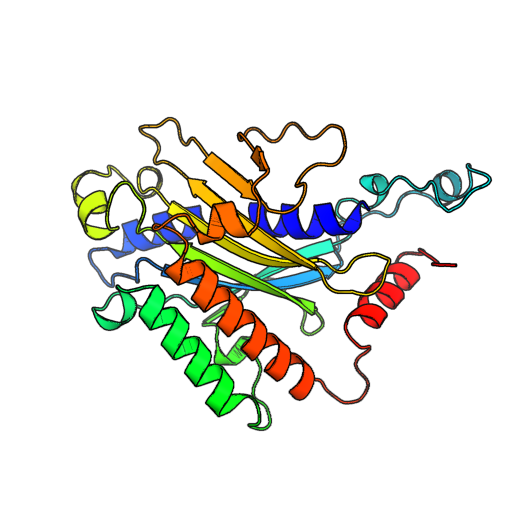1 80 ARG A N 1
ATOM 633 C CA . ARG A 1 80 ? 2.211 -8.412 -7.261 1.00 95.31 80 ARG A CA 1
ATOM 634 C C . ARG A 1 80 ? 2.693 -7.731 -5.989 1.00 95.31 80 ARG A C 1
ATOM 636 O O . ARG A 1 80 ? 3.492 -6.796 -6.051 1.00 95.31 80 ARG A O 1
ATOM 643 N N . VAL A 1 81 ? 2.207 -8.182 -4.839 1.00 97.00 81 VAL A N 1
ATOM 644 C CA . VAL A 1 81 ? 2.594 -7.611 -3.544 1.00 97.00 81 VAL A CA 1
ATOM 645 C C . VAL A 1 81 ? 3.284 -8.619 -2.638 1.00 97.00 81 VAL A C 1
ATOM 647 O O . VAL A 1 81 ? 2.967 -9.806 -2.638 1.00 97.00 81 VAL A O 1
ATOM 650 N N . ALA A 1 82 ? 4.217 -8.110 -1.843 1.00 97.50 82 ALA A N 1
ATOM 651 C CA . ALA A 1 82 ? 4.706 -8.754 -0.636 1.00 97.50 82 ALA A CA 1
ATOM 652 C C . ALA A 1 82 ? 4.253 -7.900 0.555 1.00 97.50 82 ALA A C 1
ATOM 654 O O . ALA A 1 82 ? 4.444 -6.684 0.549 1.00 97.50 82 ALA A O 1
ATOM 655 N N . THR A 1 83 ? 3.582 -8.495 1.534 1.00 97.88 83 THR A N 1
ATOM 656 C CA . THR A 1 83 ? 2.842 -7.778 2.577 1.00 97.88 83 THR A CA 1
ATOM 657 C C . THR A 1 83 ? 3.415 -8.018 3.957 1.00 97.88 83 THR A C 1
ATOM 659 O O . THR A 1 83 ? 3.891 -9.107 4.250 1.00 97.88 83 THR A O 1
ATOM 662 N N . ARG A 1 84 ? 3.312 -7.011 4.820 1.00 97.81 84 ARG A N 1
ATOM 663 C CA . ARG A 1 84 ? 3.585 -7.112 6.251 1.00 97.81 84 ARG A CA 1
ATOM 664 C C . ARG A 1 84 ? 2.330 -6.771 7.027 1.00 97.81 84 ARG A C 1
ATOM 666 O O . ARG A 1 84 ? 1.785 -5.675 6.860 1.00 97.81 84 ARG A O 1
ATOM 673 N N . ILE A 1 85 ? 1.903 -7.688 7.884 1.00 97.12 85 ILE A N 1
ATOM 674 C CA . ILE A 1 85 ? 0.750 -7.530 8.762 1.00 97.12 85 ILE A CA 1
ATOM 675 C C . ILE A 1 85 ? 1.241 -7.604 10.205 1.00 97.12 85 ILE A C 1
ATOM 677 O O . ILE A 1 85 ? 1.822 -8.591 10.642 1.00 97.12 85 ILE A O 1
ATOM 681 N N . TRP A 1 86 ? 0.986 -6.553 10.976 1.00 97.69 86 TRP A N 1
ATOM 682 C CA . TRP A 1 86 ? 1.347 -6.539 12.390 1.00 97.69 86 TRP A CA 1
ATOM 683 C C . TRP A 1 86 ? 0.203 -7.042 13.261 1.00 97.69 86 TRP A C 1
ATOM 685 O O . TRP A 1 86 ? -0.972 -6.877 12.929 1.00 97.69 86 TRP A O 1
ATOM 695 N N . THR A 1 87 ? 0.544 -7.601 14.415 1.00 97.31 87 THR A N 1
ATOM 696 C CA . THR A 1 87 ? -0.403 -7.797 15.515 1.00 97.31 87 THR A CA 1
ATOM 697 C C . THR A 1 87 ? -0.826 -6.439 16.075 1.00 97.31 87 THR A C 1
ATOM 699 O O . THR A 1 87 ? -0.060 -5.469 16.048 1.00 97.31 87 THR A O 1
ATOM 702 N N . ALA A 1 88 ? -2.060 -6.333 16.559 1.00 96.00 88 ALA A N 1
ATOM 703 C CA . ALA A 1 88 ? -2.519 -5.110 17.198 1.00 96.00 88 ALA A CA 1
ATOM 704 C C . ALA A 1 88 ? -1.769 -4.906 18.517 1.00 96.00 88 ALA A C 1
ATOM 706 O O . ALA A 1 88 ? -1.644 -5.821 19.326 1.00 96.00 88 ALA A O 1
ATOM 707 N N . GLY A 1 89 ? -1.305 -3.682 18.724 1.00 94.88 89 GLY A N 1
ATOM 708 C CA . GLY A 1 89 ? -0.561 -3.270 19.903 1.00 94.88 89 GLY A CA 1
ATOM 709 C C . GLY A 1 89 ? -0.355 -1.757 19.875 1.00 94.88 89 GLY A C 1
ATOM 710 O O . GLY A 1 89 ? -0.473 -1.150 18.800 1.00 94.88 89 GLY A O 1
ATOM 711 N N . PRO A 1 90 ? -0.087 -1.121 21.027 1.00 94.50 90 PRO A N 1
ATOM 712 C CA . PRO A 1 90 ? 0.145 0.322 21.105 1.00 94.50 90 PRO A CA 1
ATOM 713 C C . PRO A 1 90 ? 1.279 0.781 20.180 1.00 94.50 90 PRO A C 1
ATOM 715 O O . PRO A 1 90 ? 1.206 1.853 19.586 1.00 94.50 90 PRO A O 1
ATOM 718 N N . GLU A 1 91 ? 2.293 -0.057 19.980 1.00 94.00 91 GLU A N 1
ATOM 719 C CA . GLU A 1 91 ? 3.418 0.215 19.097 1.00 94.00 91 GLU A CA 1
ATOM 720 C C . GLU A 1 91 ? 3.017 0.289 17.614 1.00 94.00 91 GLU A C 1
ATOM 722 O O . GLU A 1 91 ? 3.659 0.997 16.839 1.00 94.00 91 GLU A O 1
ATOM 727 N N . ASN A 1 92 ? 1.939 -0.392 17.216 1.00 95.12 92 ASN A N 1
ATOM 728 C CA . ASN A 1 92 ? 1.466 -0.438 15.829 1.00 95.12 92 ASN A CA 1
ATOM 729 C C . ASN A 1 92 ? 0.209 0.418 15.602 1.00 95.12 92 ASN A C 1
ATOM 731 O O . ASN A 1 92 ? -0.379 0.361 14.523 1.00 95.12 92 ASN A O 1
ATOM 735 N N . ALA A 1 93 ? -0.227 1.197 16.597 1.00 94.88 93 ALA A N 1
ATOM 736 C CA . ALA A 1 93 ? -1.406 2.053 16.480 1.00 94.88 93 ALA A CA 1
ATOM 737 C C . ALA A 1 93 ? -1.127 3.315 15.642 1.00 94.88 93 ALA A C 1
ATOM 739 O O . ALA A 1 93 ? -1.943 3.699 14.795 1.00 94.88 93 ALA A O 1
ATOM 740 N N . ASP A 1 94 ? 0.042 3.929 15.848 1.00 96.56 94 ASP A N 1
ATOM 741 C CA . ASP A 1 94 ? 0.490 5.125 15.134 1.00 96.56 94 ASP A CA 1
ATOM 742 C C . ASP A 1 94 ? 1.210 4.743 13.832 1.00 96.56 94 ASP A C 1
ATOM 744 O O . ASP A 1 94 ? 2.326 4.218 13.838 1.00 96.56 94 ASP A O 1
ATOM 748 N N . LEU A 1 95 ? 0.566 5.029 12.697 1.00 97.12 95 LEU A N 1
ATOM 749 C CA . LEU A 1 95 ? 1.119 4.737 11.376 1.00 97.12 95 LEU A CA 1
ATOM 750 C C . LEU A 1 95 ? 2.409 5.519 11.088 1.00 97.12 95 LEU A C 1
ATOM 752 O O . LEU A 1 95 ? 3.322 4.984 10.461 1.00 97.12 95 LEU A O 1
ATOM 756 N N . GLY A 1 96 ? 2.495 6.779 11.514 1.00 97.50 96 GLY A N 1
ATOM 757 C CA . GLY A 1 96 ? 3.671 7.613 11.280 1.00 97.50 96 GLY A CA 1
ATOM 758 C C . GLY A 1 96 ? 4.891 7.065 12.013 1.00 97.50 96 GLY A C 1
ATOM 759 O O . GLY A 1 96 ? 5.958 6.922 11.411 1.00 97.50 96 GLY A O 1
ATOM 760 N N . GLN A 1 97 ? 4.716 6.693 13.282 1.00 97.50 97 GLN A N 1
ATOM 761 C CA . GLN A 1 97 ? 5.769 6.081 14.091 1.00 97.50 97 GLN A CA 1
ATOM 762 C C . GLN A 1 97 ? 6.149 4.686 13.582 1.00 97.50 97 GLN A C 1
ATOM 764 O O . GLN A 1 97 ? 7.328 4.332 13.557 1.00 97.50 97 GLN A O 1
ATOM 769 N N . LEU A 1 98 ? 5.170 3.888 13.149 1.00 97.62 98 LEU A N 1
ATOM 770 C CA . LEU A 1 98 ? 5.409 2.582 12.535 1.00 97.62 98 LEU A CA 1
ATOM 771 C C . LEU A 1 98 ? 6.287 2.709 11.279 1.00 97.62 98 LEU A C 1
ATOM 773 O O . LEU A 1 98 ? 7.313 2.037 11.180 1.00 97.62 98 LEU A O 1
ATOM 777 N N . LEU A 1 99 ? 5.928 3.603 10.352 1.00 97.94 99 LEU A N 1
ATOM 778 C CA . LEU A 1 99 ? 6.698 3.836 9.127 1.00 97.94 99 LEU A CA 1
ATOM 779 C C . LEU A 1 99 ? 8.095 4.392 9.414 1.00 97.94 99 LEU A C 1
ATOM 781 O O . LEU A 1 99 ? 9.051 3.974 8.769 1.00 97.94 99 LEU A O 1
ATOM 785 N N . PHE A 1 100 ? 8.230 5.280 10.401 1.00 97.62 100 PHE A N 1
ATOM 786 C CA . PHE A 1 100 ? 9.532 5.786 10.835 1.00 97.62 100 PHE A CA 1
ATOM 787 C C . PHE A 1 100 ? 10.447 4.666 11.353 1.00 97.62 100 PHE A C 1
ATOM 789 O O . PHE A 1 100 ? 11.607 4.589 10.959 1.00 97.62 100 PHE A O 1
ATOM 796 N N . ARG A 1 101 ? 9.931 3.752 12.184 1.00 97.56 101 ARG A N 1
ATOM 797 C CA . ARG A 1 101 ? 10.719 2.608 12.676 1.00 97.56 101 ARG A CA 1
ATOM 798 C C . ARG A 1 101 ? 11.130 1.661 11.549 1.00 97.56 101 ARG A C 1
ATOM 800 O O . ARG A 1 101 ? 12.245 1.150 11.568 1.00 97.56 101 ARG A O 1
ATOM 807 N N . LEU A 1 102 ? 10.261 1.444 10.559 1.00 97.25 102 LEU A N 1
ATOM 808 C CA . LEU A 1 102 ? 10.602 0.654 9.369 1.00 97.25 102 LEU A CA 1
ATOM 809 C C . LEU A 1 102 ? 11.689 1.334 8.534 1.00 97.25 102 LEU A C 1
ATOM 811 O O . LEU A 1 102 ? 12.617 0.669 8.091 1.00 97.25 102 LEU A O 1
ATOM 815 N N . GLU A 1 103 ? 11.602 2.651 8.351 1.00 97.50 103 GLU A N 1
ATOM 816 C CA . GLU A 1 103 ? 12.627 3.442 7.665 1.00 97.50 103 GLU A CA 1
ATOM 817 C C . GLU A 1 103 ? 13.989 3.313 8.364 1.00 97.50 103 GLU A C 1
ATOM 819 O O . GLU A 1 103 ? 14.993 3.043 7.703 1.00 97.50 103 GLU A O 1
ATOM 824 N N . GLN A 1 104 ? 14.029 3.443 9.695 1.00 96.94 104 GLN A N 1
ATOM 825 C CA . GLN A 1 104 ? 15.249 3.226 10.480 1.00 96.94 104 GLN A CA 1
ATOM 826 C C . GLN A 1 104 ? 15.783 1.803 10.305 1.00 96.94 104 GLN A C 1
ATOM 828 O O . GLN A 1 104 ? 16.936 1.628 9.928 1.00 96.94 104 GLN A O 1
ATOM 833 N N . HIS A 1 105 ? 14.921 0.795 10.462 1.00 95.94 105 HIS A N 1
ATOM 834 C CA . HIS A 1 105 ? 15.304 -0.604 10.300 1.00 95.94 105 HIS A CA 1
ATOM 835 C C . HIS A 1 105 ? 15.930 -0.888 8.925 1.00 95.94 105 HIS A C 1
ATOM 837 O O . HIS A 1 105 ? 16.951 -1.569 8.841 1.00 95.94 105 HIS A O 1
ATOM 843 N N . VAL A 1 106 ? 15.367 -0.335 7.846 1.00 96.00 106 VAL A N 1
ATOM 844 C CA . VAL A 1 106 ? 15.938 -0.463 6.496 1.00 96.00 106 VAL A CA 1
ATOM 845 C C . VAL A 1 106 ? 17.305 0.207 6.413 1.00 96.00 106 VAL A C 1
ATOM 847 O O . VAL A 1 106 ? 18.241 -0.385 5.883 1.00 96.00 106 VAL A O 1
ATOM 850 N N . ASN A 1 107 ? 17.449 1.423 6.937 1.00 94.75 107 ASN A N 1
ATOM 851 C CA . ASN A 1 107 ? 18.724 2.138 6.899 1.00 94.75 107 ASN A CA 1
ATOM 852 C C . ASN A 1 107 ? 19.831 1.421 7.679 1.00 94.75 107 ASN A C 1
ATOM 854 O O . ASN A 1 107 ? 20.965 1.390 7.202 1.00 94.75 107 ASN A O 1
ATOM 858 N N . ASP A 1 108 ? 19.492 0.807 8.810 1.00 95.31 108 ASP A N 1
ATOM 859 C CA . ASP A 1 108 ? 20.442 0.083 9.658 1.00 95.31 108 ASP A CA 1
ATOM 860 C C . ASP A 1 108 ? 20.900 -1.241 9.024 1.00 95.31 108 ASP A C 1
ATOM 862 O O . ASP A 1 108 ? 22.011 -1.697 9.278 1.00 95.31 108 ASP A O 1
ATOM 866 N N . ASN A 1 109 ? 20.066 -1.856 8.175 1.00 93.69 109 ASN A N 1
ATOM 867 C CA . ASN A 1 109 ? 20.311 -3.204 7.648 1.00 93.69 109 ASN A CA 1
ATOM 868 C C . ASN A 1 109 ? 20.625 -3.259 6.145 1.00 93.69 109 ASN A C 1
ATOM 870 O O . ASN A 1 109 ? 21.046 -4.301 5.653 1.00 93.69 109 ASN A O 1
ATOM 874 N N . ARG A 1 110 ? 20.479 -2.162 5.390 1.00 88.88 110 ARG A N 1
ATOM 875 C CA . ARG A 1 110 ? 20.646 -2.159 3.919 1.00 88.88 110 ARG A CA 1
ATOM 876 C C . ARG A 1 110 ? 22.032 -2.560 3.399 1.00 88.88 110 ARG A C 1
ATOM 878 O O . ARG A 1 110 ? 22.172 -2.783 2.202 1.00 88.88 110 ARG A O 1
ATOM 885 N N . GLN A 1 111 ? 23.048 -2.576 4.262 1.00 87.50 111 GLN A N 1
ATOM 886 C CA . GLN A 1 111 ? 24.415 -2.998 3.930 1.00 87.50 111 GLN A CA 1
ATOM 887 C C . GLN A 1 111 ? 24.750 -4.406 4.440 1.00 87.50 111 GLN A C 1
ATOM 889 O O . GLN A 1 111 ? 25.874 -4.859 4.257 1.00 87.50 111 GLN A O 1
ATOM 894 N N . VAL A 1 112 ? 23.809 -5.087 5.097 1.00 88.19 112 VAL A N 1
ATOM 895 C CA . VAL A 1 112 ? 24.011 -6.450 5.591 1.00 88.19 112 VAL A CA 1
ATOM 896 C C . VAL A 1 112 ? 23.905 -7.426 4.420 1.00 88.19 112 VAL A C 1
ATOM 898 O O . VAL A 1 112 ? 22.915 -7.425 3.684 1.00 88.19 112 VAL A O 1
ATOM 901 N N . ASP A 1 113 ? 24.920 -8.271 4.252 1.00 86.38 113 ASP A N 1
ATOM 902 C CA . ASP A 1 113 ? 24.946 -9.287 3.200 1.00 86.38 113 ASP A CA 1
ATOM 903 C C . ASP A 1 113 ? 23.743 -10.235 3.303 1.00 86.38 113 ASP A C 1
ATOM 905 O O . ASP A 1 113 ? 23.369 -10.698 4.381 1.00 86.38 113 ASP A O 1
ATOM 909 N N . GLY A 1 114 ? 23.121 -10.531 2.159 1.00 84.75 114 GLY A N 1
ATOM 910 C CA . GLY A 1 114 ? 21.947 -11.406 2.085 1.00 84.75 114 GLY A CA 1
ATOM 911 C C . GLY A 1 114 ? 20.633 -10.766 2.548 1.00 84.75 114 GLY A C 1
ATOM 912 O O . GLY A 1 114 ? 19.593 -11.419 2.503 1.00 84.75 114 GLY A O 1
ATOM 913 N N . TRP A 1 115 ? 20.634 -9.494 2.953 1.00 86.44 115 TRP A N 1
ATOM 914 C CA . TRP A 1 115 ? 19.404 -8.792 3.299 1.00 86.44 115 TRP A CA 1
ATOM 915 C C . TRP A 1 115 ? 18.558 -8.525 2.044 1.00 86.44 115 TRP A C 1
ATOM 917 O O . TRP A 1 115 ? 18.994 -7.845 1.111 1.00 86.44 115 TRP A O 1
ATOM 927 N N . THR A 1 116 ? 17.325 -9.043 2.010 1.00 85.31 116 THR A N 1
ATOM 928 C CA . THR A 1 116 ? 16.385 -8.812 0.902 1.00 85.31 116 THR A CA 1
ATOM 929 C C . THR A 1 116 ? 15.120 -8.108 1.383 1.00 85.31 116 THR A C 1
ATOM 931 O O . THR A 1 116 ? 14.537 -8.460 2.407 1.00 85.31 116 THR A O 1
ATOM 934 N N . LEU A 1 117 ? 14.636 -7.133 0.601 1.00 85.19 117 LEU A N 1
ATOM 935 C CA . LEU A 1 117 ? 13.396 -6.409 0.915 1.00 85.19 117 LEU A CA 1
ATOM 936 C C . LEU A 1 117 ? 12.211 -7.349 1.146 1.00 85.19 117 LEU A C 1
ATOM 938 O O . LEU A 1 117 ? 11.375 -7.100 2.009 1.00 85.19 117 LEU A O 1
ATOM 942 N N . ARG A 1 118 ? 12.123 -8.408 0.337 1.00 87.38 118 ARG A N 1
ATOM 943 C CA . ARG A 1 118 ? 10.991 -9.332 0.352 1.00 87.38 118 ARG A CA 1
ATOM 944 C C . ARG A 1 118 ? 10.969 -10.131 1.640 1.00 87.38 118 ARG A C 1
ATOM 946 O O . ARG A 1 118 ? 9.960 -10.134 2.324 1.00 87.38 118 ARG A O 1
ATOM 953 N N . GLU A 1 119 ? 12.069 -10.769 1.997 1.00 87.69 119 GLU A N 1
ATOM 954 C CA . GLU A 1 119 ? 12.067 -11.700 3.126 1.00 87.69 119 GLU A CA 1
ATOM 955 C C . GLU A 1 119 ? 12.131 -10.967 4.464 1.00 87.69 119 GLU A C 1
ATOM 957 O O . GLU A 1 119 ? 11.553 -11.419 5.445 1.00 87.69 119 GLU A O 1
ATOM 962 N N . GLN A 1 120 ? 12.802 -9.814 4.506 1.00 90.75 120 GLN A N 1
ATOM 963 C CA . GLN A 1 120 ? 13.087 -9.130 5.768 1.00 90.75 120 GLN A CA 1
ATOM 964 C C . GLN A 1 120 ? 11.970 -8.179 6.197 1.00 90.75 120 GLN A C 1
ATOM 966 O O . GLN A 1 120 ? 11.778 -7.940 7.388 1.00 90.75 120 GLN A O 1
ATOM 971 N N . LEU A 1 121 ? 11.206 -7.635 5.245 1.00 93.69 121 LEU A N 1
ATOM 972 C CA . LEU A 1 121 ? 10.160 -6.655 5.545 1.00 93.69 121 LEU A CA 1
ATOM 973 C C . LEU A 1 121 ? 8.749 -7.203 5.410 1.00 93.69 121 LEU A C 1
ATOM 975 O O . LEU A 1 121 ? 7.819 -6.468 5.724 1.00 93.69 121 LEU A O 1
ATOM 979 N N . THR A 1 122 ? 8.560 -8.437 4.942 1.00 95.94 122 THR A N 1
ATOM 980 C CA . THR A 1 122 ? 7.230 -8.989 4.648 1.00 95.94 122 THR A CA 1
ATOM 981 C C . THR A 1 122 ? 7.057 -10.364 5.283 1.00 95.94 122 THR A C 1
ATOM 983 O O . THR A 1 122 ? 8.029 -11.054 5.563 1.00 95.94 122 THR A O 1
ATOM 986 N N . ASP A 1 123 ? 5.819 -10.726 5.603 1.00 95.62 123 ASP A N 1
ATOM 987 C CA . ASP A 1 123 ? 5.452 -12.025 6.186 1.00 95.62 123 ASP A CA 1
ATOM 988 C C . ASP A 1 123 ? 4.641 -12.900 5.223 1.00 95.62 123 ASP A C 1
ATOM 990 O O . ASP A 1 123 ? 4.455 -14.091 5.464 1.00 95.62 123 ASP A O 1
ATOM 994 N N . SER A 1 124 ? 4.169 -12.320 4.121 1.00 95.69 124 SER A N 1
ATOM 995 C CA . SER A 1 124 ? 3.360 -12.993 3.117 1.00 95.69 124 SER A CA 1
ATOM 996 C C . SER A 1 124 ? 3.637 -12.403 1.739 1.00 95.69 124 SER A C 1
ATOM 998 O O . SER A 1 124 ? 3.971 -11.229 1.596 1.00 95.69 124 SER A O 1
ATOM 1000 N N . MET A 1 125 ? 3.478 -13.216 0.700 1.00 96.44 125 MET A N 1
ATOM 1001 C CA . MET A 1 125 ? 3.674 -12.818 -0.691 1.00 96.44 125 MET A CA 1
ATOM 1002 C C . MET A 1 125 ? 2.527 -13.330 -1.549 1.00 96.44 125 MET A C 1
ATOM 1004 O O . MET A 1 125 ? 1.972 -14.398 -1.290 1.00 96.44 125 MET A O 1
ATOM 1008 N N . ASP A 1 126 ? 2.198 -12.580 -2.596 1.00 95.62 126 ASP A N 1
ATOM 1009 C CA . ASP A 1 126 ? 1.260 -13.049 -3.604 1.00 95.62 126 ASP A CA 1
ATOM 1010 C C . ASP A 1 126 ? 1.751 -14.361 -4.234 1.00 95.62 126 ASP A C 1
ATOM 1012 O O . ASP A 1 126 ? 2.919 -14.453 -4.637 1.00 95.62 126 ASP A O 1
ATOM 1016 N N . PRO A 1 127 ? 0.861 -15.354 -4.412 1.00 94.88 127 PRO A N 1
ATOM 1017 C CA . PRO A 1 127 ? 1.173 -16.521 -5.219 1.00 94.88 127 PRO A CA 1
ATOM 1018 C C . PRO A 1 127 ? 1.645 -16.103 -6.619 1.00 94.88 127 PRO A C 1
ATOM 1020 O O . PRO A 1 127 ? 1.020 -15.260 -7.271 1.00 94.88 127 PRO A O 1
ATOM 1023 N N . GLY A 1 128 ? 2.754 -16.690 -7.073 1.00 92.81 128 GLY A N 1
ATOM 1024 C CA . GLY A 1 128 ? 3.342 -16.402 -8.385 1.00 92.81 128 GLY A CA 1
ATOM 1025 C C . GLY A 1 128 ? 4.200 -15.133 -8.457 1.00 92.81 128 GLY A C 1
ATOM 1026 O O . GLY A 1 128 ? 4.544 -14.710 -9.562 1.00 92.81 128 GLY A O 1
ATOM 1027 N N . LEU A 1 129 ? 4.557 -14.510 -7.326 1.00 93.69 129 LEU A N 1
ATOM 1028 C CA . LEU A 1 129 ? 5.565 -13.445 -7.301 1.00 93.69 129 LEU A CA 1
ATOM 1029 C C . LEU A 1 129 ? 6.945 -14.007 -7.694 1.00 93.69 129 LEU A C 1
ATOM 1031 O O . LEU A 1 129 ? 7.575 -14.738 -6.932 1.00 93.69 129 LEU A O 1
ATOM 1035 N N . HIS A 1 130 ? 7.436 -13.642 -8.879 1.00 91.94 130 HIS A N 1
ATOM 1036 C CA . HIS A 1 130 ? 8.714 -14.127 -9.404 1.00 91.94 130 HIS A CA 1
ATOM 1037 C C . HIS A 1 130 ? 9.911 -13.538 -8.653 1.00 91.94 130 HIS A C 1
ATOM 1039 O O . HIS A 1 130 ? 9.928 -12.346 -8.340 1.00 91.94 130 HIS A O 1
ATOM 1045 N N . ALA A 1 131 ? 10.974 -14.325 -8.455 1.00 88.25 131 ALA A N 1
ATOM 1046 C CA . ALA A 1 131 ? 12.259 -13.862 -7.902 1.00 88.25 131 ALA A CA 1
ATOM 1047 C C . ALA A 1 131 ? 12.881 -12.687 -8.692 1.00 88.25 131 ALA A C 1
ATOM 1049 O O . ALA A 1 131 ? 13.633 -11.883 -8.141 1.00 88.25 131 ALA A O 1
ATOM 1050 N N . ASP A 1 132 ? 12.509 -12.549 -9.966 1.00 84.06 132 ASP A N 1
ATOM 1051 C CA . ASP A 1 132 ? 12.995 -11.495 -10.863 1.00 84.06 132 ASP A CA 1
ATOM 1052 C C . ASP A 1 132 ? 12.032 -10.307 -10.991 1.00 84.06 132 ASP A C 1
ATOM 1054 O O . ASP A 1 132 ? 12.332 -9.344 -11.694 1.00 84.06 132 ASP A O 1
ATOM 1058 N N . ALA A 1 133 ? 10.891 -10.339 -10.291 1.00 88.62 133 ALA A N 1
ATOM 1059 C CA . ALA A 1 133 ? 9.967 -9.213 -10.268 1.00 88.62 133 ALA A CA 1
ATOM 1060 C C . ALA A 1 133 ? 10.651 -7.947 -9.722 1.00 88.62 133 ALA A C 1
ATOM 1062 O O . ALA A 1 133 ? 11.366 -7.967 -8.713 1.00 88.62 133 ALA A O 1
ATOM 1063 N N . VAL A 1 134 ? 10.418 -6.826 -10.389 1.00 87.38 134 VAL A N 1
ATOM 1064 C CA . VAL A 1 134 ? 11.089 -5.561 -10.109 1.00 87.38 134 VAL A CA 1
ATOM 1065 C C . VAL A 1 134 ? 10.297 -4.806 -9.060 1.00 87.38 134 VAL A C 1
ATOM 1067 O O . VAL A 1 134 ? 9.114 -4.555 -9.256 1.00 87.38 134 VAL A O 1
ATOM 1070 N N . TRP A 1 135 ? 10.929 -4.422 -7.953 1.00 91.38 135 TRP A N 1
ATOM 1071 C CA . TRP A 1 135 ? 10.285 -3.554 -6.967 1.00 91.38 135 TRP A CA 1
ATOM 1072 C C . TRP A 1 135 ? 9.911 -2.216 -7.609 1.00 91.38 135 TRP A C 1
ATOM 1074 O O . TRP A 1 135 ? 10.794 -1.545 -8.123 1.00 91.38 135 TRP A O 1
ATOM 1084 N N . VAL A 1 136 ? 8.640 -1.819 -7.579 1.00 91.69 136 VAL A N 1
ATOM 1085 C CA . VAL A 1 136 ? 8.157 -0.578 -8.213 1.00 91.69 136 VAL A CA 1
ATOM 1086 C C . VAL A 1 136 ? 7.638 0.451 -7.221 1.00 91.69 136 VAL A C 1
ATOM 1088 O O . VAL A 1 136 ? 7.270 1.548 -7.625 1.00 91.69 136 VAL A O 1
ATOM 1091 N N . GLY A 1 137 ? 7.607 0.141 -5.929 1.00 94.69 137 GLY A N 1
ATOM 1092 C CA . GLY A 1 137 ? 7.161 1.080 -4.907 1.00 94.69 137 GLY A CA 1
ATOM 1093 C C . GLY A 1 137 ? 6.585 0.393 -3.680 1.00 94.69 137 GLY A C 1
ATOM 1094 O O . GLY A 1 137 ? 6.745 -0.813 -3.472 1.00 94.69 137 GLY A O 1
ATOM 1095 N N . LEU A 1 138 ? 5.880 1.164 -2.863 1.00 97.69 138 LEU A N 1
ATOM 1096 C CA . LEU A 1 138 ? 5.230 0.662 -1.660 1.00 97.69 138 LEU A CA 1
ATOM 1097 C C . LEU A 1 138 ? 3.855 1.290 -1.451 1.00 97.69 138 LEU A C 1
ATOM 1099 O O . LEU A 1 138 ? 3.542 2.371 -1.950 1.00 97.69 138 LEU A O 1
ATOM 1103 N N . ALA A 1 139 ? 3.036 0.614 -0.663 1.00 98.19 139 ALA A N 1
ATOM 1104 C CA . ALA A 1 139 ? 1.729 1.088 -0.273 1.00 98.19 139 ALA A CA 1
ATOM 1105 C C . ALA A 1 139 ? 1.408 0.734 1.172 1.00 98.19 139 ALA A C 1
ATOM 1107 O O . ALA A 1 139 ? 1.929 -0.225 1.732 1.00 98.19 139 ALA A O 1
ATOM 1108 N N . VAL A 1 140 ? 0.500 1.503 1.754 1.00 98.44 140 VAL A N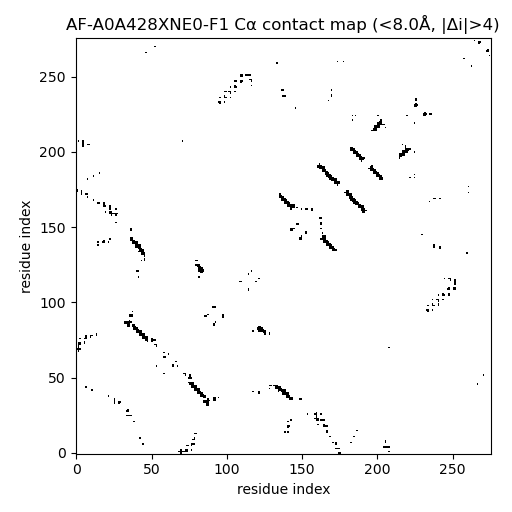 1
ATOM 1109 C CA . VAL A 1 140 ? -0.080 1.247 3.064 1.00 98.44 140 VAL A CA 1
ATOM 1110 C C . VAL A 1 140 ? -1.587 1.148 2.912 1.00 98.44 140 VAL A C 1
ATOM 1112 O O . VAL A 1 140 ? -2.219 2.056 2.374 1.00 98.44 140 VAL A O 1
ATOM 1115 N N . SER A 1 141 ? -2.159 0.067 3.428 1.00 98.12 141 SER A N 1
ATOM 1116 C CA . SER A 1 141 ? -3.586 -0.038 3.726 1.00 98.12 141 SER A CA 1
ATOM 1117 C C . SER A 1 141 ? -3.801 0.313 5.194 1.00 98.12 141 SER A C 1
ATOM 1119 O O . SER A 1 141 ? -3.125 -0.243 6.054 1.00 98.12 141 SER A O 1
ATOM 1121 N N . SER A 1 142 ? -4.729 1.222 5.485 1.00 98.06 142 SER A N 1
ATOM 1122 C CA . SER A 1 142 ? -5.123 1.588 6.847 1.00 98.06 142 SER A CA 1
ATOM 1123 C C . SER A 1 142 ? -6.635 1.491 7.018 1.00 98.06 142 SER A C 1
ATOM 1125 O O . SER A 1 142 ? -7.391 1.873 6.127 1.00 98.06 142 SER A O 1
ATOM 1127 N N . LEU A 1 143 ? -7.067 1.014 8.182 1.00 97.62 143 LEU A N 1
ATOM 1128 C CA . LEU A 1 143 ? -8.458 1.008 8.644 1.00 97.62 143 LEU A CA 1
ATOM 1129 C C . LEU A 1 143 ? -8.745 2.167 9.612 1.00 97.62 143 LEU A C 1
ATOM 1131 O O . LEU A 1 143 ? -9.898 2.428 9.942 1.00 97.62 143 LEU A O 1
ATOM 1135 N N . ASN A 1 144 ? -7.706 2.900 10.029 1.00 96.19 144 ASN A N 1
ATOM 1136 C CA . ASN A 1 144 ? -7.873 4.220 10.629 1.00 96.19 144 ASN A CA 1
ATOM 1137 C C . ASN A 1 144 ? -8.107 5.221 9.495 1.00 96.19 144 ASN A C 1
ATOM 1139 O O . ASN A 1 144 ? -7.255 5.390 8.614 1.00 96.19 144 ASN A O 1
ATOM 1143 N N . THR A 1 145 ? -9.273 5.854 9.511 1.00 94.38 145 THR A N 1
ATOM 1144 C CA . THR A 1 145 ? -9.737 6.764 8.458 1.00 94.38 145 THR A CA 1
ATOM 1145 C C . THR A 1 145 ? -10.284 8.048 9.073 1.00 94.38 145 THR A C 1
ATOM 1147 O O . THR A 1 145 ? -10.323 8.196 10.294 1.00 94.38 145 THR A O 1
ATOM 1150 N N . ARG A 1 146 ? -10.768 8.965 8.230 1.00 92.12 146 ARG A N 1
ATOM 1151 C CA . ARG A 1 146 ? -11.470 10.177 8.678 1.00 92.12 146 ARG A CA 1
ATOM 1152 C C . ARG A 1 146 ? -12.727 9.892 9.497 1.00 92.12 146 ARG A C 1
ATOM 1154 O O . ARG A 1 146 ? -13.139 10.738 10.278 1.00 92.12 146 ARG A O 1
ATOM 1161 N N . THR A 1 147 ? -13.331 8.719 9.313 1.00 90.88 147 THR A N 1
ATOM 1162 C CA . THR A 1 147 ? -14.512 8.282 10.070 1.00 90.88 147 THR A CA 1
ATOM 1163 C C . THR A 1 147 ? -14.155 7.881 11.505 1.00 90.88 147 THR A C 1
ATOM 1165 O O . THR A 1 147 ? -15.026 7.853 12.366 1.00 90.88 147 THR A O 1
ATOM 1168 N N . GLY A 1 148 ? -12.882 7.586 11.779 1.00 92.94 148 GLY A N 1
ATOM 1169 C CA . GLY A 1 148 ? -12.405 7.185 13.097 1.00 92.94 148 GLY A CA 1
ATOM 1170 C C . GLY A 1 148 ? -11.328 6.107 13.039 1.00 92.94 148 GLY A C 1
ATOM 1171 O O . GLY A 1 148 ? -10.939 5.617 11.972 1.00 92.94 148 GLY A O 1
ATOM 1172 N N . SER A 1 149 ? -10.842 5.732 14.220 1.00 95.50 149 SER A N 1
ATOM 1173 C CA . SER A 1 149 ? -9.973 4.566 14.377 1.00 95.50 149 SER A CA 1
ATOM 1174 C C . SER A 1 149 ? -10.727 3.269 14.088 1.00 95.50 149 SER A C 1
ATOM 1176 O O . SER A 1 149 ? -11.940 3.180 14.276 1.00 95.50 149 SER A O 1
ATOM 1178 N N . PHE A 1 150 ? -9.996 2.227 13.698 1.00 95.88 150 PHE A N 1
ATOM 1179 C CA . PHE A 1 150 ? -10.561 0.899 13.480 1.00 95.88 150 PHE A CA 1
ATOM 1180 C C . PHE A 1 150 ? -11.333 0.381 14.702 1.00 95.88 150 PHE A C 1
ATOM 1182 O O . PHE A 1 150 ? -12.396 -0.213 14.539 1.00 95.88 150 PHE A O 1
ATOM 1189 N N . ALA A 1 151 ? -10.833 0.645 15.915 1.00 94.50 151 ALA A N 1
ATOM 1190 C CA . ALA A 1 151 ? -11.506 0.267 17.154 1.00 94.50 151 ALA A CA 1
ATOM 1191 C C . ALA A 1 151 ? -12.880 0.944 17.279 1.00 94.50 151 ALA A C 1
ATOM 1193 O O . ALA A 1 151 ? -13.877 0.250 17.432 1.00 94.50 151 ALA A O 1
ATOM 1194 N N . GLN A 1 152 ? -12.941 2.269 17.102 1.00 94.25 152 GLN A N 1
ATOM 1195 C CA . GLN A 1 152 ? -14.199 3.028 17.148 1.00 94.25 152 GLN A CA 1
ATOM 1196 C C . GLN A 1 152 ? -15.184 2.583 16.064 1.00 94.25 152 GLN A C 1
ATOM 1198 O O . GLN A 1 152 ? -16.381 2.489 16.310 1.00 94.25 152 GLN A O 1
ATOM 1203 N N . VAL A 1 153 ? -14.696 2.294 14.853 1.00 92.69 153 VAL A N 1
ATOM 1204 C CA . VAL A 1 153 ? -15.573 1.821 13.777 1.00 92.69 153 VAL A CA 1
ATOM 1205 C C . VAL A 1 153 ? -16.084 0.408 14.058 1.00 92.69 153 VAL A C 1
ATOM 1207 O O . VAL A 1 153 ? -17.215 0.084 13.705 1.00 92.69 153 VAL A O 1
ATOM 1210 N N . CYS A 1 154 ? -15.298 -0.443 14.719 1.00 92.88 154 CYS A N 1
ATOM 1211 C CA . CYS A 1 154 ? -15.746 -1.790 15.056 1.00 92.88 154 CYS A CA 1
ATOM 1212 C C . CYS A 1 154 ? -16.949 -1.825 16.005 1.00 92.88 154 CYS A C 1
ATOM 1214 O O . CYS A 1 154 ? -17.661 -2.831 16.017 1.00 92.88 154 CYS A O 1
ATOM 1216 N N . ASP A 1 155 ? -17.169 -0.757 16.773 1.00 92.06 155 ASP A N 1
ATOM 1217 C CA . ASP A 1 155 ? -18.297 -0.646 17.698 1.00 92.06 155 ASP A CA 1
ATOM 1218 C C . ASP A 1 155 ? -19.633 -0.449 16.968 1.00 92.06 155 ASP A C 1
ATOM 1220 O O . ASP A 1 155 ? -20.685 -0.812 17.492 1.00 92.06 155 ASP A O 1
ATOM 1224 N N . THR A 1 156 ? -19.604 0.098 15.748 1.00 89.19 156 THR A N 1
ATOM 1225 C CA . THR A 1 156 ? -20.807 0.438 14.969 1.00 89.19 156 THR A CA 1
ATOM 1226 C C . THR A 1 156 ? -20.939 -0.351 13.667 1.00 89.19 156 THR A C 1
ATOM 1228 O O . THR A 1 156 ? -22.050 -0.516 13.161 1.00 89.19 156 THR A O 1
ATOM 1231 N N . ALA A 1 157 ? -19.836 -0.869 13.124 1.00 91.00 157 ALA A N 1
ATOM 1232 C CA . ALA A 1 157 ? -19.841 -1.665 11.904 1.00 91.00 157 ALA A CA 1
ATOM 1233 C C . ALA A 1 157 ? -20.594 -2.991 12.097 1.00 91.00 157 ALA A C 1
ATOM 1235 O O . ALA A 1 157 ? -20.486 -3.656 13.127 1.00 91.00 157 ALA A O 1
ATOM 1236 N N . ARG A 1 158 ? -21.339 -3.409 11.069 1.00 90.44 158 ARG A N 1
ATOM 1237 C CA . ARG A 1 158 ? -22.071 -4.689 11.081 1.00 90.44 158 ARG A CA 1
ATOM 1238 C C . ARG A 1 158 ? -21.160 -5.872 10.768 1.00 90.44 158 ARG A C 1
ATOM 1240 O O . ARG A 1 158 ? -21.257 -6.923 11.399 1.00 90.44 158 ARG A O 1
ATOM 1247 N N . ASP A 1 159 ? -20.272 -5.687 9.796 1.00 91.38 159 ASP A N 1
ATOM 1248 C CA . ASP A 1 159 ? -19.270 -6.658 9.376 1.00 91.38 159 ASP A CA 1
ATOM 1249 C C . ASP A 1 159 ? -18.034 -5.969 8.760 1.00 91.38 159 ASP A C 1
ATOM 1251 O O . ASP A 1 159 ? -17.948 -4.740 8.693 1.00 91.38 159 ASP A O 1
ATOM 1255 N N . GLY A 1 160 ? -17.063 -6.761 8.295 1.00 88.75 160 GLY A N 1
ATOM 1256 C CA . GLY A 1 160 ? -15.819 -6.253 7.712 1.00 88.75 160 GLY A CA 1
ATOM 1257 C C . GLY A 1 160 ? -15.987 -5.429 6.429 1.00 88.75 160 GLY A C 1
ATOM 1258 O O . GLY A 1 160 ? -15.125 -4.606 6.132 1.00 88.75 160 GLY A O 1
ATOM 1259 N N . ALA A 1 161 ? -17.080 -5.591 5.679 1.00 87.94 161 ALA A N 1
ATOM 1260 C CA . ALA A 1 161 ? -17.373 -4.772 4.503 1.00 87.94 161 ALA A CA 1
ATOM 1261 C C . ALA A 1 161 ? -17.832 -3.349 4.881 1.00 87.94 161 ALA A C 1
ATOM 1263 O O . ALA A 1 161 ? -17.628 -2.412 4.105 1.00 87.94 161 ALA A O 1
ATOM 1264 N N . TYR A 1 162 ? -18.378 -3.163 6.088 1.00 89.88 162 TYR A N 1
ATOM 1265 C CA . TYR A 1 162 ? -18.751 -1.849 6.627 1.00 89.88 162 TYR A CA 1
ATOM 1266 C C . TYR A 1 162 ? -17.560 -1.062 7.181 1.00 89.88 162 TYR A C 1
ATOM 1268 O O . TYR A 1 162 ? -17.650 0.152 7.340 1.00 89.88 162 TYR A O 1
ATOM 1276 N N . VAL A 1 163 ? -16.427 -1.717 7.436 1.00 93.44 163 VAL A N 1
ATOM 1277 C CA . VAL A 1 163 ? -15.218 -1.041 7.918 1.00 93.44 163 VAL A CA 1
ATOM 1278 C C . VAL A 1 163 ? -14.624 -0.213 6.771 1.00 93.44 163 VAL A C 1
ATOM 1280 O O . VAL A 1 163 ? -14.265 -0.804 5.749 1.00 93.44 163 VAL A O 1
ATOM 1283 N N . PRO A 1 164 ? -14.495 1.122 6.887 1.00 94.56 164 PRO A N 1
ATOM 1284 C CA . PRO A 1 164 ? -13.867 1.965 5.883 1.00 94.56 164 PRO A CA 1
ATOM 1285 C C . PRO A 1 164 ? -12.359 1.706 5.841 1.00 94.56 164 PRO A C 1
ATOM 1287 O O . PRO A 1 164 ? -11.768 1.131 6.755 1.00 94.56 164 PRO A O 1
ATOM 1290 N N . GLY A 1 165 ? -11.717 2.138 4.766 1.00 95.50 165 GLY A N 1
ATOM 1291 C CA . GLY A 1 165 ? -10.276 2.010 4.630 1.00 95.50 165 GLY A CA 1
ATOM 1292 C C . GLY A 1 165 ? -9.684 3.113 3.779 1.00 95.50 165 GLY A C 1
ATOM 1293 O O . GLY A 1 165 ? -10.376 3.757 3.000 1.00 95.50 165 GLY A O 1
ATOM 1294 N N . VAL A 1 166 ? -8.384 3.313 3.919 1.00 96.44 166 VAL A N 1
ATOM 1295 C CA . VAL A 1 166 ? -7.604 4.210 3.075 1.00 96.44 166 VAL A CA 1
ATOM 1296 C C . VAL A 1 166 ? -6.377 3.470 2.568 1.00 96.44 166 VAL A C 1
ATOM 1298 O O . VAL A 1 166 ? -5.680 2.795 3.328 1.00 96.44 166 VAL A O 1
ATOM 1301 N N . ILE A 1 167 ? -6.105 3.606 1.278 1.00 97.00 167 ILE A N 1
ATOM 1302 C CA . ILE A 1 167 ? -4.853 3.194 0.660 1.00 97.00 167 ILE A CA 1
ATOM 1303 C C . ILE A 1 167 ? -4.006 4.431 0.397 1.00 97.00 167 ILE A C 1
ATOM 1305 O O . ILE A 1 167 ? -4.493 5.446 -0.096 1.00 97.00 167 ILE A O 1
ATOM 1309 N N . ARG A 1 168 ? -2.725 4.346 0.727 1.00 97.75 168 ARG A N 1
ATOM 1310 C CA . ARG A 1 168 ? -1.706 5.314 0.326 1.00 97.75 168 ARG A CA 1
ATOM 1311 C C . ARG A 1 168 ? -0.672 4.555 -0.472 1.00 97.75 168 ARG A C 1
ATOM 1313 O O . ARG A 1 168 ? -0.277 3.467 -0.068 1.00 97.75 168 ARG A O 1
ATOM 1320 N N . LEU A 1 169 ? -0.256 5.097 -1.598 1.00 96.75 169 LEU A N 1
ATOM 1321 C CA . LEU A 1 169 ? 0.551 4.384 -2.574 1.00 96.75 169 LEU A CA 1
ATOM 1322 C C . LEU A 1 169 ? 1.606 5.339 -3.134 1.00 96.75 169 LEU A C 1
ATOM 1324 O O . LEU A 1 169 ? 1.286 6.449 -3.557 1.00 96.75 169 LEU A O 1
ATOM 1328 N N . VAL A 1 170 ? 2.856 4.886 -3.110 1.00 96.19 170 VAL A N 1
ATOM 1329 C CA . VAL A 1 170 ? 4.034 5.554 -3.664 1.00 96.19 170 VAL A CA 1
ATOM 1330 C C . VAL A 1 170 ? 4.611 4.619 -4.720 1.00 96.19 170 VAL A C 1
ATOM 1332 O O . VAL A 1 170 ? 5.040 3.514 -4.393 1.00 96.19 170 VAL A O 1
ATOM 1335 N N . VAL A 1 171 ? 4.574 5.027 -5.990 1.00 93.06 171 VAL A N 1
ATOM 1336 C CA . VAL A 1 171 ? 5.000 4.185 -7.121 1.00 93.06 171 VAL A CA 1
ATOM 1337 C C . VAL A 1 171 ? 5.996 4.916 -7.994 1.00 93.06 171 VAL A C 1
ATOM 1339 O O . VAL A 1 171 ? 5.791 6.058 -8.398 1.00 93.06 171 VAL A O 1
ATOM 1342 N N . ASN A 1 172 ? 7.053 4.202 -8.345 1.00 88.38 172 ASN A N 1
ATOM 1343 C CA . ASN A 1 172 ? 8.052 4.594 -9.313 1.00 88.38 172 ASN A CA 1
ATOM 1344 C C . ASN A 1 172 ? 7.570 4.280 -10.721 1.00 88.38 172 ASN A C 1
ATOM 1346 O O . ASN A 1 172 ? 7.743 3.176 -11.238 1.00 88.38 172 ASN A O 1
ATOM 1350 N N . VAL A 1 173 ? 6.983 5.289 -11.351 1.00 78.88 173 VAL A N 1
ATOM 1351 C CA . VAL A 1 173 ? 6.648 5.256 -12.769 1.00 78.88 173 VAL A CA 1
ATOM 1352 C C . VAL A 1 173 ? 7.865 5.727 -13.555 1.00 78.88 173 VAL A C 1
ATOM 1354 O O . VAL A 1 173 ? 8.269 6.886 -13.495 1.00 78.88 173 VAL A O 1
ATOM 1357 N N . VAL A 1 174 ? 8.494 4.816 -14.295 1.00 66.69 174 VAL A N 1
ATOM 1358 C CA . VAL A 1 174 ? 9.597 5.182 -15.189 1.00 66.69 174 VAL A CA 1
ATOM 1359 C C . VAL A 1 174 ? 9.009 5.741 -16.479 1.00 66.69 174 VAL A C 1
ATOM 1361 O O . VAL A 1 174 ? 8.224 5.049 -17.126 1.00 66.69 174 VAL A O 1
ATOM 1364 N N . PRO A 1 175 ? 9.298 6.997 -16.850 1.00 54.28 175 PRO A N 1
ATOM 1365 C CA . PRO A 1 175 ? 8.966 7.514 -18.166 1.00 54.28 175 PRO A CA 1
ATOM 1366 C C . PRO A 1 175 ? 9.906 6.952 -19.218 1.00 54.28 175 PRO A C 1
ATOM 1368 O O . PRO A 1 175 ? 11.052 6.595 -18.944 1.00 54.28 175 PRO A O 1
ATOM 1371 N N . GLU A 1 176 ? 9.423 6.995 -20.455 1.00 51.12 176 GLU A N 1
ATOM 1372 C CA . GLU A 1 176 ? 10.199 6.767 -21.677 1.00 51.12 176 GLU A CA 1
ATOM 1373 C C . GLU A 1 176 ? 11.494 7.615 -21.716 1.00 51.12 176 GLU A C 1
ATOM 1375 O O . GLU A 1 176 ? 12.450 7.253 -22.392 1.00 51.12 176 GLU A O 1
ATOM 1380 N N . THR A 1 177 ? 11.573 8.699 -20.932 1.00 49.41 177 THR A N 1
ATOM 1381 C CA . THR A 1 177 ? 12.716 9.622 -20.825 1.00 49.41 177 THR A CA 1
ATOM 1382 C C . THR A 1 177 ? 13.723 9.302 -19.702 1.00 49.41 177 THR A C 1
ATOM 1384 O O . THR A 1 177 ? 14.543 10.152 -19.357 1.00 49.41 177 THR A O 1
ATOM 1387 N N . TYR A 1 178 ? 13.711 8.091 -19.130 1.00 54.03 178 TYR A N 1
ATOM 1388 C CA . TYR A 1 178 ? 14.712 7.580 -18.165 1.00 54.03 178 TYR A CA 1
ATOM 1389 C C . TYR A 1 178 ? 14.805 8.285 -16.795 1.00 54.03 178 TYR A C 1
ATOM 1391 O O . TYR A 1 178 ? 15.647 7.906 -15.980 1.00 54.03 178 TYR A O 1
ATOM 1399 N N . ARG A 1 179 ? 13.950 9.267 -16.480 1.00 57.03 179 ARG A N 1
ATOM 1400 C CA . ARG A 1 179 ? 13.916 9.900 -15.147 1.00 57.03 179 ARG A CA 1
ATOM 1401 C C . ARG A 1 179 ? 12.754 9.360 -14.319 1.00 57.03 179 ARG A C 1
ATOM 1403 O O . ARG A 1 179 ? 11.634 9.757 -14.599 1.00 57.03 179 ARG A O 1
ATOM 1410 N N . PRO A 1 180 ? 12.961 8.485 -13.319 1.00 64.94 180 PRO A N 1
ATOM 1411 C CA . PRO A 1 180 ? 11.852 7.944 -12.537 1.00 64.94 180 PRO A CA 1
ATOM 1412 C C . PRO A 1 180 ? 10.993 9.078 -11.964 1.00 64.94 180 PRO A C 1
ATOM 1414 O O . PRO A 1 180 ? 11.498 9.945 -11.252 1.00 64.94 180 PRO A O 1
ATOM 1417 N N . HIS A 1 181 ? 9.703 9.072 -12.297 1.00 78.88 181 HIS A N 1
ATOM 1418 C CA . HIS A 1 181 ? 8.716 9.939 -11.675 1.00 78.88 181 HIS A CA 1
ATOM 1419 C C . HIS A 1 181 ? 8.046 9.183 -10.537 1.00 78.88 181 HIS A C 1
ATOM 1421 O O . HIS A 1 181 ? 7.842 7.968 -10.593 1.00 78.88 181 HIS A O 1
ATOM 1427 N N . LEU A 1 182 ? 7.711 9.921 -9.489 1.00 88.94 182 LEU A N 1
ATOM 1428 C CA . LEU A 1 182 ? 7.050 9.371 -8.325 1.00 88.94 182 LEU A CA 1
ATOM 1429 C C . LEU A 1 182 ? 5.562 9.690 -8.395 1.00 88.94 182 LEU A C 1
ATOM 1431 O O . LEU A 1 182 ? 5.155 10.852 -8.315 1.00 88.94 182 LEU A O 1
ATOM 1435 N N . ALA A 1 183 ? 4.746 8.657 -8.552 1.00 92.19 183 ALA A N 1
ATOM 1436 C CA . ALA A 1 183 ? 3.307 8.768 -8.444 1.00 92.19 183 ALA A CA 1
ATOM 1437 C C . ALA A 1 183 ? 2.884 8.596 -6.988 1.00 92.19 183 ALA A C 1
ATOM 1439 O O . ALA A 1 183 ? 3.249 7.621 -6.331 1.00 92.19 183 ALA A O 1
ATOM 1440 N N . LEU A 1 184 ? 2.083 9.546 -6.512 1.00 95.25 184 LEU A N 1
ATOM 1441 C CA . LEU A 1 184 ? 1.383 9.450 -5.242 1.00 95.25 184 LEU A CA 1
ATOM 1442 C C . LEU A 1 184 ? -0.077 9.160 -5.543 1.00 95.25 184 LEU A C 1
ATOM 1444 O O . LEU A 1 184 ? -0.672 9.787 -6.427 1.00 95.25 184 LEU A O 1
ATOM 1448 N N . VAL A 1 185 ? -0.640 8.204 -4.815 1.00 95.00 185 VAL A N 1
ATOM 1449 C CA . VAL A 1 185 ? -2.066 7.904 -4.860 1.00 95.00 185 VAL A CA 1
ATOM 1450 C C . VAL A 1 185 ? -2.598 7.780 -3.445 1.00 95.00 185 VAL A C 1
ATOM 1452 O O . VAL A 1 185 ? -2.012 7.100 -2.602 1.00 95.00 185 VAL A O 1
ATOM 1455 N N . VAL A 1 186 ? -3.739 8.411 -3.208 1.00 96.06 186 VAL A N 1
ATOM 1456 C CA . VAL A 1 186 ? -4.553 8.216 -2.014 1.00 96.06 186 VAL A CA 1
ATOM 1457 C C . VAL A 1 186 ? -5.914 7.719 -2.469 1.00 96.06 186 VAL A C 1
ATOM 1459 O O . VAL A 1 186 ? -6.539 8.326 -3.334 1.00 96.06 186 VAL A O 1
ATOM 1462 N N . GLY A 1 187 ? -6.356 6.595 -1.923 1.00 93.69 187 GLY A N 1
ATOM 1463 C CA . GLY A 1 187 ? -7.669 6.034 -2.197 1.00 93.69 187 GLY A CA 1
ATOM 1464 C C . GLY A 1 187 ? -8.443 5.857 -0.905 1.00 93.69 187 GLY A C 1
ATOM 1465 O O . GLY A 1 187 ? -8.056 5.030 -0.088 1.00 93.69 187 GLY A O 1
ATOM 1466 N N . ASP A 1 188 ? -9.538 6.579 -0.730 1.00 92.06 188 ASP A N 1
ATOM 1467 C CA . ASP A 1 188 ? -10.456 6.358 0.383 1.00 92.06 188 ASP A CA 1
ATOM 1468 C C . ASP A 1 188 ? -11.560 5.401 -0.066 1.00 92.06 188 ASP A C 1
ATOM 1470 O O . ASP A 1 188 ? -12.151 5.567 -1.132 1.00 92.06 188 ASP A O 1
ATOM 1474 N N . ARG A 1 189 ? -11.845 4.391 0.751 1.00 89.81 189 ARG A N 1
ATOM 1475 C CA . ARG A 1 189 ? -12.988 3.489 0.626 1.00 89.81 189 ARG A CA 1
ATOM 1476 C C . ARG A 1 189 ? -13.906 3.745 1.807 1.00 89.81 189 ARG A C 1
ATOM 1478 O O . ARG A 1 189 ? -13.563 3.424 2.947 1.00 89.81 189 ARG A O 1
ATOM 1485 N N . ARG A 1 190 ? -15.089 4.278 1.532 1.00 84.69 190 ARG A N 1
ATOM 1486 C CA . ARG A 1 190 ? -16.145 4.381 2.534 1.00 84.69 190 ARG A CA 1
ATOM 1487 C C . ARG A 1 190 ? -16.769 3.003 2.776 1.00 84.69 190 ARG A C 1
ATOM 1489 O O . ARG A 1 190 ? -16.725 2.130 1.905 1.00 84.69 190 ARG A O 1
ATOM 1496 N N . GLY A 1 191 ? -17.273 2.775 3.988 1.00 76.25 191 GLY A N 1
ATOM 1497 C CA . GLY A 1 191 ? -18.021 1.559 4.321 1.00 76.25 191 GLY A CA 1
ATOM 1498 C C . GLY A 1 191 ? -19.299 1.425 3.481 1.00 76.25 191 GLY A C 1
ATOM 1499 O O . GLY A 1 191 ? -19.666 2.334 2.733 1.00 76.25 191 GLY A O 1
ATOM 1500 N N . LEU A 1 192 ? -19.996 0.293 3.600 1.00 72.50 192 LEU A N 1
ATOM 1501 C CA . LEU A 1 192 ? -21.222 0.029 2.832 1.00 72.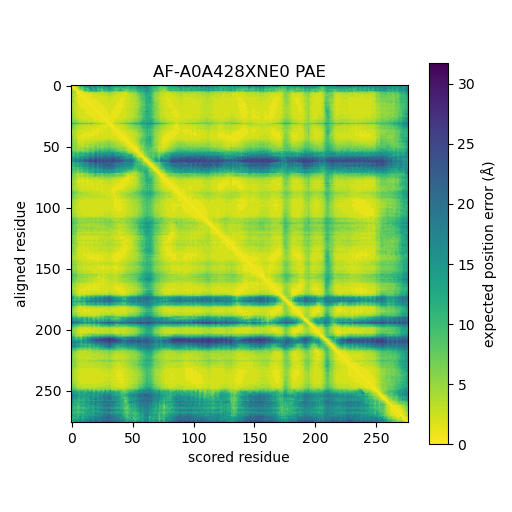50 192 LEU A CA 1
ATOM 1502 C C . LEU A 1 192 ? -22.360 1.039 3.086 1.00 72.50 192 LEU A C 1
ATOM 1504 O O . LEU A 1 192 ? -23.150 1.264 2.173 1.00 72.50 192 LEU A O 1
ATOM 1508 N N . ASP A 1 193 ? -22.419 1.682 4.258 1.00 67.06 193 ASP A N 1
ATOM 1509 C CA . ASP A 1 193 ? -23.455 2.683 4.581 1.00 67.06 193 ASP A CA 1
ATOM 1510 C C . ASP A 1 193 ? -23.380 3.941 3.695 1.00 67.06 193 ASP A C 1
ATOM 1512 O O . ASP A 1 193 ? -24.395 4.569 3.410 1.00 67.06 193 ASP A O 1
ATOM 1516 N N . GLU A 1 194 ? -22.191 4.273 3.186 1.00 65.31 194 GLU A N 1
ATOM 1517 C CA . GLU A 1 194 ? -21.968 5.347 2.208 1.00 65.31 194 GLU A CA 1
ATOM 1518 C C . GLU A 1 194 ? -21.805 4.759 0.789 1.00 65.31 194 GLU A C 1
ATOM 1520 O O . GLU A 1 194 ? -20.950 5.187 0.007 1.00 65.31 194 GLU A O 1
ATOM 1525 N N . TYR A 1 195 ? -22.596 3.725 0.470 1.00 54.66 195 TYR A N 1
ATOM 1526 C CA . TYR A 1 195 ? -22.661 3.028 -0.826 1.00 54.66 195 TYR A CA 1
ATOM 1527 C C . TYR A 1 195 ? -21.335 2.429 -1.327 1.00 54.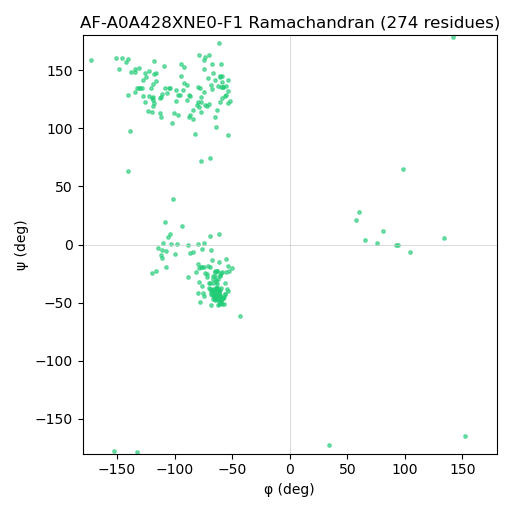66 195 TYR A C 1
ATOM 1529 O O . TYR A 1 195 ? -21.172 2.191 -2.525 1.00 54.66 195 TYR A O 1
ATOM 1537 N N . GLY A 1 196 ? -20.357 2.187 -0.446 1.00 60.44 196 GLY A N 1
ATOM 1538 C CA . GLY A 1 196 ? -19.033 1.730 -0.876 1.00 60.44 196 GLY A CA 1
ATOM 1539 C C . GLY A 1 196 ? -18.341 2.731 -1.807 1.00 60.44 196 GLY A C 1
ATOM 1540 O O . GLY A 1 196 ? -17.543 2.326 -2.659 1.00 60.44 196 GLY A O 1
ATOM 1541 N N . THR A 1 197 ? -18.665 4.024 -1.672 1.00 72.06 197 THR A N 1
ATOM 1542 C CA . THR A 1 197 ? -18.035 5.097 -2.441 1.00 72.06 197 THR A CA 1
ATOM 1543 C C . THR A 1 197 ? -16.521 5.042 -2.254 1.00 72.06 197 THR A C 1
ATOM 1545 O O . THR A 1 197 ? -15.997 4.942 -1.139 1.00 72.06 197 THR A O 1
ATOM 1548 N N . LYS A 1 198 ? -15.803 5.052 -3.379 1.00 81.06 198 LYS A N 1
ATOM 1549 C CA . LYS A 1 198 ? -14.343 5.101 -3.398 1.00 81.06 198 LYS A CA 1
ATOM 1550 C C . LYS A 1 198 ? -13.908 6.367 -4.100 1.00 81.06 198 LYS A C 1
ATOM 1552 O O . LYS A 1 198 ? -14.321 6.592 -5.231 1.00 81.06 198 LYS A O 1
ATOM 1557 N N . THR A 1 199 ? -13.059 7.156 -3.465 1.00 87.62 199 THR A N 1
ATOM 1558 C CA . THR A 1 199 ? -12.427 8.320 -4.091 1.00 87.62 199 THR A CA 1
ATOM 1559 C C . THR A 1 199 ? -10.951 8.033 -4.241 1.00 87.62 199 THR A C 1
ATOM 1561 O O . THR A 1 199 ? -10.297 7.650 -3.274 1.00 87.62 199 THR A O 1
ATOM 1564 N N . VAL A 1 200 ? -10.418 8.190 -5.451 1.00 89.50 200 VAL A N 1
ATOM 1565 C CA . VAL A 1 200 ? -8.988 8.001 -5.711 1.00 89.50 200 VAL A CA 1
ATOM 1566 C C . VAL A 1 200 ? -8.402 9.303 -6.227 1.00 89.50 200 VAL A C 1
ATOM 1568 O O . VAL A 1 200 ? -8.795 9.787 -7.286 1.00 89.50 200 VAL A O 1
ATOM 1571 N N . HIS A 1 201 ? -7.438 9.847 -5.493 1.00 92.50 201 HIS A N 1
ATOM 1572 C CA . HIS A 1 201 ? -6.670 11.021 -5.874 1.00 92.50 201 HIS A CA 1
ATOM 1573 C C . HIS A 1 201 ? -5.259 10.614 -6.283 1.00 92.50 201 HIS A C 1
ATOM 1575 O O . HIS A 1 201 ? -4.593 9.892 -5.543 1.00 92.50 201 HIS A O 1
ATOM 1581 N N . SER A 1 202 ? -4.787 11.079 -7.441 1.00 92.31 202 SER A N 1
ATOM 1582 C CA . SER A 1 202 ? -3.428 10.788 -7.911 1.00 92.31 202 SER A CA 1
ATOM 1583 C C . SER A 1 202 ? -2.728 11.992 -8.531 1.00 92.31 202 SER A C 1
ATOM 1585 O O . SER A 1 202 ? -3.359 12.829 -9.179 1.00 92.31 202 SER A O 1
ATOM 1587 N N . THR A 1 203 ? -1.401 12.033 -8.375 1.00 91.12 203 THR A N 1
ATOM 1588 C CA . THR A 1 203 ? -0.519 12.983 -9.075 1.00 91.12 203 THR A CA 1
ATOM 1589 C C . THR A 1 203 ? -0.362 12.703 -10.559 1.00 91.12 203 THR A C 1
ATOM 1591 O O . THR A 1 203 ? 0.024 13.593 -11.319 1.00 91.12 203 THR A O 1
ATOM 1594 N N . HIS A 1 204 ? -0.691 11.488 -10.984 1.00 88.19 204 HIS A N 1
ATOM 1595 C CA . HIS A 1 204 ? -0.602 11.050 -12.365 1.00 88.19 204 HIS A CA 1
ATOM 1596 C C . HIS A 1 204 ? -1.992 10.674 -12.878 1.00 88.19 204 HIS A C 1
ATOM 1598 O O . HIS A 1 204 ? -2.911 10.399 -12.106 1.00 88.19 204 HIS A O 1
ATOM 1604 N N . GLY A 1 205 ? -2.159 10.688 -14.200 1.00 80.31 205 GLY A N 1
ATOM 1605 C CA . GLY A 1 205 ? -3.360 10.115 -14.797 1.00 80.31 205 GLY A CA 1
ATOM 1606 C C . GLY A 1 205 ? -3.449 8.627 -14.455 1.00 80.31 205 GLY A C 1
ATOM 1607 O O . GLY A 1 205 ? -2.430 7.946 -14.365 1.00 80.31 205 GLY A O 1
ATOM 1608 N N . LEU A 1 206 ? -4.669 8.136 -14.255 1.00 73.81 206 LEU A N 1
ATOM 1609 C CA . LEU A 1 206 ? -4.966 6.711 -14.060 1.00 73.81 206 LEU A CA 1
ATOM 1610 C C . LEU A 1 206 ? -5.722 6.115 -15.260 1.00 73.81 206 LEU A C 1
ATOM 1612 O O . LEU A 1 206 ? -6.054 4.932 -15.252 1.00 73.81 206 LEU A O 1
ATOM 1616 N N . SER A 1 207 ? -5.981 6.928 -16.288 1.00 62.00 207 SER A N 1
ATOM 1617 C CA . SER A 1 207 ? -6.728 6.570 -17.490 1.00 62.00 207 SER A CA 1
ATOM 1618 C C . SER A 1 207 ? -5.973 6.985 -18.759 1.00 62.00 207 SER A C 1
ATOM 1620 O O . SER A 1 207 ? -5.496 8.114 -18.871 1.00 62.00 207 SER A O 1
ATOM 1622 N N . GLY A 1 208 ? -5.912 6.071 -19.733 1.00 53.97 208 GLY A N 1
ATOM 1623 C CA . GLY A 1 208 ? -5.944 6.433 -21.153 1.00 53.97 208 GLY A CA 1
ATOM 1624 C C . GLY A 1 208 ? -7.369 6.851 -21.544 1.00 53.97 208 GLY A C 1
ATOM 1625 O O . GLY A 1 208 ? -8.320 6.561 -20.810 1.00 53.97 208 GLY A O 1
ATOM 1626 N N . ASN A 1 209 ? -7.524 7.569 -22.657 1.00 40.91 209 ASN A N 1
ATOM 1627 C CA . ASN A 1 209 ? -8.807 8.081 -23.156 1.00 40.91 209 ASN A CA 1
ATOM 1628 C C . ASN A 1 209 ? -9.850 6.948 -23.295 1.00 40.91 209 ASN A C 1
ATOM 1630 O O . ASN A 1 209 ? -9.887 6.283 -24.322 1.00 40.91 209 ASN A O 1
ATOM 1634 N N . GLY A 1 210 ? -10.707 6.717 -22.290 1.00 42.91 210 GLY A N 1
ATOM 1635 C CA . GLY A 1 210 ? -11.837 5.780 -22.418 1.00 42.91 210 GLY A CA 1
ATOM 1636 C C . GLY A 1 210 ? -12.086 4.778 -21.286 1.00 42.91 210 GLY A C 1
ATOM 1637 O O . GLY A 1 210 ? -12.979 3.945 -21.426 1.00 42.91 210 GLY A O 1
ATOM 1638 N N . PHE A 1 211 ? -11.376 4.823 -20.154 1.00 45.12 211 PHE A N 1
ATOM 1639 C CA . PHE A 1 211 ? -11.690 3.907 -19.048 1.00 45.12 211 PHE A CA 1
ATOM 1640 C C . PHE A 1 211 ? -12.821 4.420 -18.145 1.00 45.12 211 PHE A C 1
ATOM 1642 O O . PHE A 1 211 ? -12.622 5.299 -17.308 1.00 45.12 211 PHE A O 1
ATOM 1649 N N . ASN A 1 212 ? -13.988 3.778 -18.262 1.00 45.28 212 ASN A N 1
ATOM 1650 C CA . ASN A 1 212 ? -15.068 3.791 -17.274 1.00 45.28 212 ASN A CA 1
ATOM 1651 C C . ASN A 1 212 ? -14.630 3.015 -16.030 1.00 45.28 212 ASN A C 1
ATOM 1653 O O . ASN A 1 212 ? -15.047 1.877 -15.812 1.00 45.28 212 ASN A O 1
ATOM 1657 N N . SER A 1 213 ? -13.751 3.589 -15.216 1.00 48.16 213 SER A N 1
ATOM 1658 C CA . SER A 1 213 ? -13.631 3.055 -13.870 1.00 48.16 213 SER A CA 1
ATOM 1659 C C . SER A 1 213 ? -14.858 3.509 -13.071 1.00 48.16 213 SER A C 1
ATOM 1661 O O . SER A 1 213 ? -15.192 4.693 -13.108 1.00 48.16 213 SER A O 1
ATOM 1663 N N . PRO A 1 214 ? -15.556 2.606 -12.361 1.00 52.88 214 PRO A N 1
ATOM 1664 C CA . PRO A 1 214 ? -16.805 2.927 -11.665 1.00 52.88 214 PRO A CA 1
ATOM 1665 C C . PRO A 1 214 ? -16.618 3.861 -10.456 1.00 52.88 214 PRO A C 1
ATOM 1667 O O . PRO A 1 214 ? -17.557 4.080 -9.696 1.00 52.88 214 PRO A O 1
ATOM 1670 N N . PHE A 1 215 ? -15.414 4.393 -10.241 1.00 61.56 215 PHE A N 1
ATOM 1671 C CA . PHE A 1 215 ? -15.058 5.204 -9.084 1.00 61.56 215 PHE A CA 1
ATOM 1672 C C . PHE A 1 215 ? -14.699 6.631 -9.524 1.00 61.56 215 PHE A C 1
ATOM 1674 O O . PHE A 1 215 ? -14.035 6.793 -10.545 1.00 61.56 215 PHE A O 1
ATOM 1681 N N . PRO A 1 216 ? -15.088 7.678 -8.781 1.00 70.06 216 PRO A N 1
ATOM 1682 C CA . PRO A 1 216 ? -14.624 9.035 -9.045 1.00 70.06 216 PRO A CA 1
ATOM 1683 C C . PRO A 1 216 ? -13.102 9.140 -8.850 1.00 70.06 216 PRO A C 1
ATOM 1685 O O . PRO A 1 216 ? -12.578 8.969 -7.744 1.00 70.06 216 PRO A O 1
ATOM 1688 N N . TYR A 1 217 ? -12.395 9.439 -9.942 1.00 80.94 217 TYR A N 1
ATOM 1689 C CA . TYR A 1 217 ? -10.968 9.760 -9.929 1.00 80.94 217 TYR A CA 1
ATOM 1690 C C . TYR A 1 217 ? -10.774 11.268 -9.926 1.00 80.94 217 TYR A C 1
ATOM 1692 O O . TYR A 1 217 ? -11.300 11.975 -10.784 1.00 80.94 217 TYR A O 1
ATOM 1700 N N . GLY A 1 218 ? -9.975 11.750 -8.981 1.00 84.44 218 GLY A N 1
ATOM 1701 C CA . GLY A 1 218 ? -9.509 13.126 -8.934 1.00 84.44 218 GLY A CA 1
ATOM 1702 C C . GLY A 1 218 ? -8.029 13.204 -9.290 1.00 84.44 218 GLY A C 1
ATOM 1703 O O . GLY A 1 218 ? -7.207 12.453 -8.764 1.00 84.44 218 GLY A O 1
ATOM 1704 N N . ARG A 1 219 ? -7.654 14.153 -10.144 1.00 88.81 219 ARG A N 1
ATOM 1705 C CA . ARG A 1 219 ? -6.249 14.556 -10.246 1.00 88.81 219 ARG A CA 1
ATOM 1706 C C . ARG A 1 219 ? -5.928 15.476 -9.069 1.00 88.81 219 ARG A C 1
ATOM 1708 O O . ARG A 1 219 ? -6.709 16.377 -8.780 1.00 88.81 219 ARG A O 1
ATOM 1715 N N . ALA A 1 220 ? -4.801 15.251 -8.408 1.00 91.75 220 ALA A N 1
ATOM 1716 C CA . ALA A 1 220 ? -4.310 16.091 -7.319 1.00 91.75 220 ALA A CA 1
ATOM 1717 C C . ALA A 1 220 ? -2.818 16.371 -7.512 1.00 91.75 220 ALA A C 1
ATOM 1719 O O . ALA A 1 220 ? -2.110 15.559 -8.094 1.00 91.75 220 ALA A O 1
ATOM 1720 N N . THR A 1 221 ? -2.304 17.500 -7.043 1.00 92.44 221 THR A N 1
ATOM 1721 C CA . THR A 1 221 ? -0.856 17.739 -7.000 1.00 92.44 221 THR A CA 1
ATOM 1722 C C . THR A 1 221 ? -0.225 17.019 -5.806 1.00 92.44 221 THR A C 1
ATOM 1724 O O . THR A 1 221 ? -0.914 16.607 -4.869 1.00 92.44 221 THR A O 1
ATOM 1727 N N . ALA A 1 222 ? 1.102 16.857 -5.822 1.00 90.31 222 ALA A N 1
ATOM 1728 C CA . ALA A 1 222 ? 1.819 16.297 -4.676 1.00 90.31 222 ALA A CA 1
ATOM 1729 C C . ALA A 1 222 ? 1.618 17.162 -3.420 1.00 90.31 222 ALA A C 1
ATOM 1731 O O . ALA A 1 222 ? 1.415 16.615 -2.338 1.00 90.31 222 ALA A O 1
ATOM 1732 N N . ASP A 1 223 ? 1.583 18.487 -3.587 1.00 92.00 223 ASP A N 1
ATOM 1733 C CA . ASP A 1 223 ? 1.338 19.444 -2.505 1.00 92.00 223 ASP A CA 1
ATOM 1734 C C . ASP A 1 223 ? -0.086 19.339 -1.960 1.00 92.00 223 ASP A C 1
ATOM 1736 O O . ASP A 1 223 ? -0.274 19.386 -0.753 1.00 92.00 223 ASP A O 1
ATOM 1740 N N . GLN A 1 224 ? -1.092 19.124 -2.816 1.00 93.62 224 GLN A N 1
ATOM 1741 C CA . GLN A 1 224 ? -2.470 18.907 -2.362 1.00 93.62 224 GLN A CA 1
ATOM 1742 C C . GLN A 1 224 ? -2.595 17.638 -1.514 1.00 93.62 224 GLN A C 1
ATOM 1744 O O . GLN A 1 224 ? -3.232 17.666 -0.467 1.00 93.62 224 GLN A O 1
ATOM 1749 N N . LEU A 1 225 ? -1.971 16.534 -1.939 1.00 92.81 225 LEU A N 1
ATOM 1750 C CA . LEU A 1 225 ? -1.993 15.285 -1.170 1.00 92.81 225 LEU A CA 1
ATOM 1751 C C . LEU A 1 225 ? -1.178 15.381 0.122 1.00 92.81 225 LEU A C 1
ATOM 1753 O O . LEU A 1 225 ? -1.573 14.825 1.144 1.00 92.81 225 LEU A O 1
ATOM 1757 N N . SER A 1 226 ? -0.038 16.069 0.076 1.00 88.38 226 SER A N 1
ATOM 1758 C CA . SER A 1 226 ? 0.866 16.198 1.223 1.00 88.38 226 SER A CA 1
ATOM 1759 C C . SER A 1 226 ? 0.423 17.280 2.205 1.00 88.38 226 SER A C 1
ATOM 1761 O O . SER A 1 226 ? 0.799 17.203 3.364 1.00 88.38 226 SER A O 1
ATOM 1763 N N . GLY A 1 227 ? -0.358 18.267 1.765 1.00 91.44 227 GLY A N 1
ATOM 1764 C CA . GLY A 1 227 ? -0.934 19.317 2.608 1.00 91.44 227 GLY A CA 1
ATOM 1765 C C . GLY A 1 227 ? -2.231 18.905 3.303 1.00 91.44 227 GLY A C 1
ATOM 1766 O O . GLY A 1 227 ? -2.751 19.656 4.122 1.00 91.44 227 GLY A O 1
ATOM 1767 N N . ASP A 1 228 ? -2.764 17.725 2.988 1.00 93.62 228 ASP A N 1
ATOM 1768 C CA . ASP A 1 228 ? -3.907 17.146 3.678 1.00 93.62 228 ASP A CA 1
ATOM 1769 C C . ASP A 1 228 ? -3.464 16.552 5.026 1.00 93.62 228 ASP A C 1
ATOM 1771 O O . ASP A 1 228 ? -2.744 15.545 5.028 1.00 93.62 228 ASP A O 1
ATOM 1775 N N . PRO A 1 229 ? -3.906 17.093 6.179 1.00 94.69 229 PRO A N 1
ATOM 1776 C CA . PRO A 1 229 ? -3.412 16.656 7.487 1.00 94.69 229 PRO A CA 1
ATOM 1777 C C . PRO A 1 229 ? -3.635 15.162 7.770 1.00 94.69 229 PRO A C 1
ATOM 1779 O O . PRO A 1 229 ? -2.908 14.557 8.556 1.00 94.69 229 PRO A O 1
ATOM 1782 N N . TRP A 1 230 ? -4.614 14.532 7.109 1.00 93.12 230 TRP A N 1
ATOM 1783 C CA . TRP A 1 230 ? -4.892 13.098 7.251 1.00 93.12 230 TR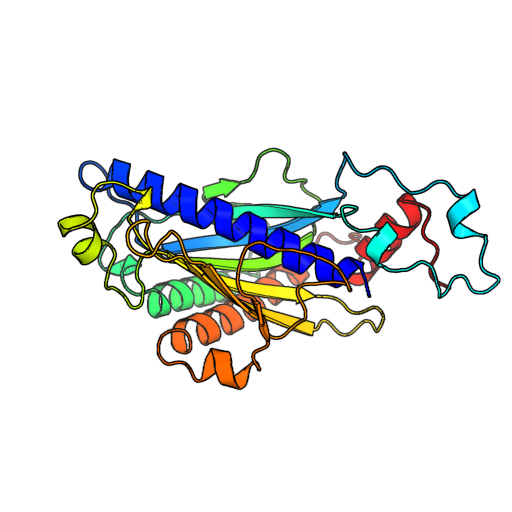P A CA 1
ATOM 1784 C C . TRP A 1 230 ? -3.898 12.193 6.520 1.00 93.12 230 TRP A C 1
ATOM 1786 O O . TRP A 1 230 ? -3.816 10.987 6.801 1.00 93.12 230 TRP A O 1
ATOM 1796 N N . HIS A 1 231 ? -3.160 12.733 5.556 1.00 94.81 231 HIS A N 1
ATOM 1797 C CA . HIS A 1 231 ? -2.225 11.967 4.741 1.00 94.81 231 HIS A CA 1
ATOM 1798 C C . HIS A 1 231 ? -0.787 12.467 4.869 1.00 94.81 231 HIS A C 1
ATOM 1800 O O . HIS A 1 231 ? 0.111 11.645 4.717 1.00 94.81 231 HIS A O 1
ATOM 1806 N N . GLU A 1 232 ? -0.572 13.735 5.228 1.00 95.25 232 GLU A N 1
ATOM 1807 C CA . GLU A 1 232 ? 0.723 14.417 5.318 1.00 95.25 232 GLU A CA 1
ATOM 1808 C C . GLU A 1 232 ? 1.810 13.566 5.984 1.00 95.25 232 GLU A C 1
ATOM 1810 O O . GLU A 1 232 ? 2.819 13.230 5.360 1.00 95.25 232 GLU A O 1
ATOM 1815 N N . VAL A 1 233 ? 1.602 13.183 7.249 1.00 96.25 233 VAL A N 1
ATOM 1816 C CA . VAL A 1 233 ? 2.616 12.462 8.034 1.00 96.25 233 VAL A CA 1
ATOM 1817 C C . VAL A 1 233 ? 2.913 11.100 7.413 1.00 96.25 233 VAL A C 1
ATOM 1819 O O . VAL A 1 233 ? 4.076 10.734 7.243 1.00 96.25 233 VAL A O 1
ATOM 1822 N N . ALA A 1 234 ? 1.872 10.357 7.035 1.00 96.56 234 ALA A N 1
ATOM 1823 C CA . ALA A 1 234 ? 2.027 9.033 6.448 1.00 96.56 234 ALA A CA 1
ATOM 1824 C C . ALA A 1 234 ? 2.730 9.099 5.086 1.00 96.56 234 ALA A C 1
ATOM 1826 O O . ALA A 1 234 ? 3.677 8.355 4.864 1.00 96.56 234 ALA A O 1
ATOM 1827 N N . LEU A 1 235 ? 2.323 10.011 4.197 1.00 96.75 235 LEU A N 1
ATOM 1828 C CA . LEU A 1 235 ? 2.940 10.185 2.882 1.00 96.75 235 LEU A CA 1
ATOM 1829 C C . LEU A 1 235 ? 4.400 10.617 3.011 1.00 96.75 235 LEU A C 1
ATOM 1831 O O . LEU A 1 235 ? 5.258 10.016 2.375 1.00 96.75 235 LEU A O 1
ATOM 1835 N N . ARG A 1 236 ? 4.716 11.574 3.892 1.00 96.62 236 ARG A N 1
ATOM 1836 C CA . ARG A 1 236 ? 6.106 11.978 4.153 1.00 96.62 236 ARG A CA 1
ATOM 1837 C C . ARG A 1 236 ? 6.968 10.800 4.604 1.00 96.62 236 ARG A C 1
ATOM 1839 O O . ARG A 1 236 ? 8.077 10.628 4.106 1.00 96.62 236 ARG A O 1
ATOM 1846 N N . ARG A 1 237 ? 6.465 9.971 5.523 1.00 97.69 237 ARG A N 1
ATOM 1847 C CA . ARG A 1 237 ? 7.192 8.783 5.999 1.00 97.69 237 ARG A CA 1
ATOM 1848 C C . ARG A 1 237 ? 7.296 7.695 4.938 1.00 97.69 237 ARG A C 1
ATOM 1850 O O . ARG A 1 237 ? 8.343 7.075 4.816 1.00 97.69 237 ARG A O 1
ATOM 1857 N N . MET A 1 238 ? 6.260 7.501 4.126 1.00 97.81 238 MET A N 1
ATOM 1858 C CA . MET A 1 238 ? 6.317 6.594 2.980 1.00 97.81 238 MET A CA 1
ATOM 1859 C C . MET A 1 238 ? 7.351 7.043 1.942 1.00 97.81 238 MET A C 1
ATOM 1861 O O . MET A 1 238 ? 8.026 6.194 1.378 1.00 97.81 238 MET A O 1
ATOM 1865 N N . LEU A 1 239 ? 7.510 8.349 1.710 1.00 96.12 239 LEU A N 1
ATOM 1866 C CA . LEU A 1 239 ? 8.541 8.900 0.824 1.00 96.12 239 LEU A CA 1
ATOM 1867 C C . LEU A 1 239 ? 9.963 8.657 1.358 1.00 96.12 239 LEU A C 1
ATOM 1869 O O . LEU A 1 239 ? 10.850 8.258 0.599 1.00 96.12 239 LEU A O 1
ATOM 1873 N N . GLY A 1 240 ? 10.176 8.865 2.663 1.00 96.31 240 GLY A N 1
ATOM 1874 C CA . GLY A 1 240 ? 11.442 8.536 3.330 1.00 96.31 240 GLY A CA 1
ATOM 1875 C C . GLY A 1 240 ? 11.759 7.043 3.237 1.00 96.31 240 GLY A C 1
ATOM 1876 O O . GLY A 1 240 ? 12.837 6.654 2.785 1.00 96.31 240 GLY A O 1
ATOM 1877 N N . LEU A 1 241 ? 10.766 6.200 3.539 1.00 96.81 241 LEU A N 1
ATOM 1878 C CA . LEU A 1 241 ? 10.877 4.752 3.411 1.00 96.81 241 LEU A CA 1
ATOM 1879 C C . LEU A 1 241 ? 11.156 4.319 1.961 1.00 96.81 241 LEU A C 1
ATOM 1881 O O . LEU A 1 241 ? 12.072 3.536 1.752 1.00 96.81 241 LEU A O 1
ATOM 1885 N N . ASP A 1 242 ? 10.449 4.842 0.953 1.00 95.31 242 ASP A N 1
ATOM 1886 C CA . ASP A 1 242 ? 10.712 4.544 -0.469 1.00 95.31 242 ASP A CA 1
ATOM 1887 C C . ASP A 1 242 ? 12.162 4.866 -0.853 1.00 95.31 242 ASP A C 1
ATOM 1889 O O . ASP A 1 242 ? 12.830 4.063 -1.507 1.00 95.31 242 ASP A O 1
ATOM 1893 N N . THR A 1 243 ? 12.680 6.003 -0.382 1.00 93.88 243 THR A N 1
ATOM 1894 C CA . THR A 1 243 ? 14.072 6.409 -0.608 1.00 93.88 243 THR A CA 1
ATOM 1895 C C . THR A 1 243 ? 15.052 5.410 0.014 1.00 93.88 243 THR A C 1
ATOM 1897 O O . THR A 1 243 ? 15.996 4.969 -0.652 1.00 93.88 243 THR A O 1
ATOM 1900 N N . ALA A 1 244 ? 14.812 5.002 1.264 1.00 94.19 244 ALA A N 1
ATOM 1901 C CA . ALA A 1 244 ? 15.633 4.016 1.964 1.00 94.19 244 ALA A CA 1
ATOM 1902 C C . ALA A 1 244 ? 15.586 2.637 1.278 1.00 94.19 244 ALA A C 1
ATOM 1904 O O . ALA A 1 244 ? 16.634 2.043 1.011 1.00 94.19 244 ALA A O 1
ATOM 1905 N N . LEU A 1 245 ? 14.389 2.159 0.916 1.00 93.25 245 LEU A N 1
ATOM 1906 C CA . LEU A 1 245 ? 14.181 0.879 0.230 1.00 93.25 245 LEU A CA 1
ATOM 1907 C C . LEU A 1 245 ? 14.854 0.863 -1.140 1.00 93.25 245 LEU A C 1
ATOM 1909 O O . LEU A 1 245 ? 15.497 -0.122 -1.487 1.00 93.25 245 LEU A O 1
ATOM 1913 N N . ARG A 1 246 ? 14.757 1.950 -1.912 1.00 89.94 246 ARG A N 1
ATOM 1914 C CA . ARG A 1 246 ? 15.416 2.060 -3.217 1.00 89.94 246 ARG A CA 1
ATOM 1915 C C . ARG A 1 246 ? 16.929 1.970 -3.082 1.00 89.94 246 ARG A C 1
ATOM 1917 O O . ARG A 1 246 ? 17.571 1.253 -3.847 1.00 89.94 246 ARG A O 1
ATOM 1924 N N . SER A 1 247 ? 17.492 2.683 -2.106 1.00 88.69 247 SER A N 1
ATOM 1925 C CA . SER A 1 247 ? 18.923 2.619 -1.807 1.00 88.69 247 SER A CA 1
ATOM 1926 C C . SER A 1 247 ? 19.349 1.188 -1.465 1.00 88.69 247 SER A C 1
ATOM 1928 O O . SER A 1 247 ? 20.318 0.695 -2.041 1.00 88.69 247 SER A O 1
ATOM 1930 N N . ALA A 1 248 ? 18.584 0.497 -0.617 1.00 87.75 248 ALA A N 1
ATOM 1931 C CA . ALA A 1 248 ? 18.851 -0.889 -0.250 1.00 87.75 248 ALA A CA 1
ATOM 1932 C C . ALA A 1 248 ? 18.702 -1.861 -1.435 1.00 87.75 248 ALA A C 1
ATOM 1934 O O . ALA A 1 248 ? 19.546 -2.728 -1.643 1.00 87.75 248 ALA A O 1
ATOM 1935 N N . TYR A 1 249 ? 17.673 -1.680 -2.267 1.00 84.44 249 TYR A N 1
ATOM 1936 C CA . TYR A 1 249 ? 17.418 -2.514 -3.444 1.00 84.44 249 TYR A CA 1
ATOM 1937 C C . TYR A 1 249 ? 18.528 -2.416 -4.492 1.00 84.44 249 TYR A C 1
ATOM 1939 O O . TYR A 1 249 ? 18.869 -3.409 -5.130 1.00 84.44 249 TYR A O 1
ATOM 1947 N N . HIS A 1 250 ? 19.096 -1.223 -4.684 1.00 79.19 250 HIS A N 1
ATOM 1948 C CA . HIS A 1 250 ? 20.238 -1.050 -5.578 1.00 79.19 250 HIS A CA 1
ATOM 1949 C C . HIS A 1 250 ? 21.508 -1.705 -5.033 1.00 79.19 250 HIS A C 1
ATOM 1951 O O . HIS A 1 250 ? 22.292 -2.210 -5.832 1.00 79.19 250 HIS A O 1
ATOM 1957 N N . PHE A 1 251 ? 21.692 -1.722 -3.710 1.00 65.31 251 PHE A N 1
ATOM 1958 C CA . PHE A 1 251 ? 22.862 -2.319 -3.067 1.00 65.31 251 PHE A CA 1
ATOM 1959 C C . PHE A 1 251 ? 22.811 -3.852 -3.070 1.00 65.31 251 PHE A C 1
ATOM 1961 O O . PHE A 1 251 ? 23.780 -4.502 -3.442 1.00 65.31 251 PHE A O 1
ATOM 1968 N N . ALA A 1 252 ? 21.654 -4.436 -2.746 1.00 63.66 252 ALA A N 1
ATOM 1969 C CA . ALA A 1 252 ? 21.460 -5.886 -2.664 1.00 63.66 252 ALA A CA 1
ATOM 1970 C C . ALA A 1 252 ? 21.389 -6.595 -4.032 1.00 63.66 252 ALA A C 1
ATOM 1972 O O . ALA A 1 252 ? 21.140 -7.799 -4.111 1.00 63.66 252 ALA A O 1
ATOM 1973 N N . ARG A 1 253 ? 21.540 -5.863 -5.140 1.00 65.50 253 ARG A N 1
ATOM 1974 C CA . ARG A 1 253 ? 21.328 -6.407 -6.478 1.00 65.50 253 ARG A CA 1
ATOM 1975 C C . ARG A 1 253 ? 22.536 -7.258 -6.902 1.00 65.50 253 ARG A C 1
ATOM 1977 O O . ARG A 1 253 ? 23.635 -6.715 -6.993 1.00 65.50 253 ARG A O 1
ATOM 1984 N N . PRO A 1 254 ? 22.356 -8.552 -7.240 1.00 59.41 254 PRO A N 1
ATOM 1985 C CA . PRO A 1 254 ? 23.448 -9.388 -7.729 1.00 59.41 254 PRO A CA 1
ATOM 1986 C C . PRO A 1 254 ? 24.131 -8.754 -8.944 1.00 59.41 254 PRO A C 1
ATOM 1988 O O . PRO A 1 254 ? 23.450 -8.267 -9.860 1.00 59.41 254 PRO A O 1
ATOM 1991 N N . ALA A 1 255 ? 25.466 -8.789 -8.965 1.00 56.88 255 ALA A N 1
ATOM 1992 C CA . ALA A 1 255 ? 26.255 -8.377 -10.118 1.00 56.88 255 ALA A CA 1
ATOM 1993 C C . ALA A 1 255 ? 25.750 -9.115 -11.373 1.00 56.88 255 ALA A C 1
ATOM 1995 O O . ALA A 1 255 ? 25.655 -10.340 -11.383 1.00 56.88 255 ALA A O 1
ATOM 1996 N N . GLY A 1 256 ? 25.363 -8.362 -12.406 1.00 59.12 256 GLY A N 1
ATOM 1997 C CA . GLY A 1 256 ? 24.827 -8.908 -13.659 1.00 59.12 256 GLY A CA 1
ATOM 1998 C C . GLY A 1 256 ? 23.313 -8.787 -13.850 1.00 59.12 256 GLY A C 1
ATOM 1999 O O . GLY A 1 256 ? 22.839 -9.053 -14.950 1.00 59.12 256 GLY A O 1
ATOM 2000 N N . ARG A 1 257 ? 22.530 -8.332 -12.854 1.00 61.22 257 ARG A N 1
ATOM 2001 C CA . ARG A 1 257 ? 21.099 -8.064 -13.098 1.00 61.22 257 ARG A CA 1
ATOM 2002 C C . ARG A 1 257 ? 20.878 -6.710 -13.806 1.00 61.22 257 ARG A C 1
ATOM 2004 O O . ARG A 1 257 ? 21.385 -5.697 -13.321 1.00 61.22 257 ARG A O 1
ATOM 2011 N N . PRO A 1 258 ? 20.010 -6.614 -14.833 1.00 56.56 258 PRO A N 1
ATOM 2012 C CA . PRO A 1 258 ? 20.019 -5.507 -15.807 1.00 56.56 258 PRO A CA 1
ATOM 2013 C C . PRO A 1 258 ? 19.408 -4.164 -15.339 1.00 56.56 258 PRO A C 1
ATOM 2015 O O . PRO A 1 258 ? 18.332 -3.848 -15.793 1.00 56.56 258 PRO A O 1
ATOM 2018 N N . ALA A 1 259 ? 19.995 -3.347 -14.451 1.00 58.88 259 ALA A N 1
ATOM 2019 C CA . ALA A 1 259 ? 19.444 -2.042 -13.971 1.00 58.88 259 ALA A CA 1
ATOM 2020 C C . ALA A 1 259 ? 17.885 -1.931 -13.841 1.00 58.88 259 ALA A C 1
ATOM 2022 O O . ALA A 1 259 ? 17.144 -2.906 -13.843 1.00 58.88 259 ALA A O 1
ATOM 2023 N N . TYR A 1 260 ? 17.300 -0.769 -13.563 1.00 54.97 260 TYR A N 1
ATOM 2024 C CA . TYR A 1 260 ? 15.827 -0.688 -13.616 1.00 54.97 260 TYR A CA 1
ATOM 2025 C C . TYR A 1 260 ? 15.381 -0.582 -15.076 1.00 54.97 260 TYR A C 1
ATOM 2027 O O . TYR A 1 260 ? 14.570 -1.371 -15.538 1.00 54.97 260 TYR A O 1
ATOM 2035 N N . GLY A 1 261 ? 15.996 0.335 -15.831 1.00 58.34 261 GLY A N 1
ATOM 2036 C CA . GLY A 1 261 ? 15.659 0.591 -17.232 1.00 58.34 261 GLY A CA 1
ATOM 2037 C C . GLY A 1 261 ? 15.972 -0.558 -18.196 1.00 58.34 261 GLY A C 1
ATOM 2038 O O . GLY A 1 261 ? 15.262 -0.702 -19.187 1.00 58.34 261 GLY A O 1
ATOM 2039 N N . THR A 1 262 ? 16.984 -1.391 -17.921 1.00 59.78 262 THR A N 1
ATOM 2040 C CA . THR A 1 262 ? 17.342 -2.487 -18.837 1.00 59.78 262 THR A CA 1
ATOM 2041 C C . THR A 1 262 ? 16.371 -3.659 -18.734 1.00 59.78 262 THR A C 1
ATOM 2043 O O . THR A 1 262 ? 16.017 -4.192 -19.772 1.00 59.78 262 THR A O 1
ATOM 2046 N N . VAL A 1 263 ? 15.833 -3.988 -17.550 1.00 57.78 263 VAL A N 1
ATOM 2047 C CA . VAL A 1 263 ? 14.793 -5.033 -17.412 1.00 57.78 263 VAL A CA 1
ATOM 2048 C C . VAL A 1 263 ? 13.532 -4.670 -18.196 1.00 57.78 263 VAL A C 1
ATOM 2050 O O . VAL A 1 263 ? 12.973 -5.520 -18.877 1.00 57.78 263 VAL A O 1
ATOM 2053 N N . TRP A 1 264 ? 13.109 -3.402 -18.166 1.00 59.19 264 TRP A N 1
ATOM 2054 C CA . TRP A 1 264 ? 11.982 -2.945 -18.989 1.00 59.19 264 TRP A CA 1
ATOM 2055 C C . TRP A 1 264 ? 12.288 -3.055 -20.474 1.00 59.19 264 TRP A C 1
ATOM 2057 O O . TRP A 1 264 ? 11.437 -3.493 -21.239 1.00 59.19 264 TRP A O 1
ATOM 2067 N N . ARG A 1 265 ? 13.510 -2.699 -20.878 1.00 62.84 265 ARG A N 1
ATOM 2068 C CA . ARG A 1 265 ? 13.944 -2.791 -22.270 1.00 62.84 265 ARG A CA 1
ATOM 2069 C C . ARG A 1 265 ? 14.018 -4.242 -22.743 1.00 62.84 265 ARG A C 1
ATOM 2071 O O . ARG A 1 265 ? 13.528 -4.543 -23.819 1.00 62.84 265 ARG A O 1
ATOM 2078 N N . GLU A 1 266 ? 14.591 -5.133 -21.945 1.00 61.59 266 GLU A N 1
ATOM 2079 C CA . GLU A 1 266 ? 14.731 -6.560 -22.245 1.00 61.59 266 GLU A CA 1
ATOM 2080 C C . GLU A 1 266 ? 13.390 -7.280 -22.243 1.00 61.59 266 GLU A C 1
ATOM 2082 O O . GLU A 1 266 ? 13.129 -8.054 -23.152 1.00 61.59 266 GLU A O 1
ATOM 2087 N N . ALA A 1 267 ? 12.514 -6.998 -21.280 1.00 55.97 267 ALA A N 1
ATOM 2088 C CA . ALA A 1 267 ? 11.171 -7.563 -21.261 1.00 55.97 267 ALA A CA 1
ATOM 2089 C C . ALA A 1 267 ? 10.327 -7.045 -22.430 1.00 55.97 267 ALA A C 1
ATOM 2091 O O . ALA A 1 267 ? 9.598 -7.815 -23.048 1.00 55.97 267 ALA A O 1
ATOM 2092 N N . ALA A 1 268 ? 10.473 -5.769 -22.788 1.00 58.41 268 ALA A N 1
ATOM 2093 C CA . ALA A 1 268 ? 9.842 -5.234 -23.981 1.00 58.41 268 ALA A CA 1
ATOM 2094 C C . ALA A 1 268 ? 10.426 -5.890 -25.252 1.00 58.41 268 ALA A C 1
ATOM 2096 O O . ALA A 1 268 ? 9.660 -6.356 -26.088 1.00 58.41 268 ALA A O 1
ATOM 2097 N N . HIS A 1 269 ? 11.748 -6.072 -25.348 1.00 62.00 269 HIS A N 1
ATOM 2098 C CA . HIS A 1 269 ? 12.391 -6.818 -26.439 1.00 62.00 269 HIS A CA 1
ATOM 2099 C C . HIS A 1 269 ? 11.941 -8.278 -26.529 1.00 62.00 269 HIS A C 1
ATOM 2101 O O . HIS A 1 269 ? 11.659 -8.755 -27.627 1.00 62.00 269 HIS A O 1
ATOM 2107 N N . ALA A 1 270 ? 11.849 -8.979 -25.399 1.00 53.41 270 ALA A N 1
ATOM 2108 C CA . ALA A 1 270 ? 11.363 -10.353 -25.316 1.00 53.41 270 ALA A CA 1
ATOM 2109 C C . ALA A 1 270 ? 9.888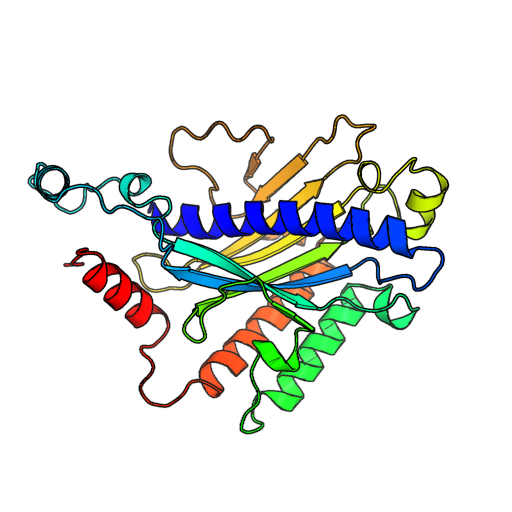 -10.454 -25.727 1.00 53.41 270 ALA A C 1
ATOM 2111 O O . ALA A 1 270 ? 9.488 -11.439 -26.338 1.00 53.41 270 ALA A O 1
ATOM 2112 N N . ALA A 1 271 ? 9.102 -9.408 -25.463 1.00 49.84 271 ALA A N 1
ATOM 2113 C CA . ALA A 1 271 ? 7.734 -9.285 -25.944 1.00 49.84 271 ALA A CA 1
ATOM 2114 C C . ALA A 1 271 ? 7.634 -8.813 -27.413 1.00 49.84 271 ALA A C 1
ATOM 2116 O O . ALA A 1 271 ? 6.533 -8.677 -27.937 1.00 49.84 271 ALA A O 1
ATOM 2117 N N . GLY A 1 272 ? 8.757 -8.576 -28.101 1.00 52.25 272 GLY A N 1
ATOM 2118 C CA . GLY A 1 272 ? 8.802 -8.149 -29.505 1.00 52.25 272 GLY A CA 1
ATOM 2119 C C . GLY A 1 272 ? 8.837 -6.631 -29.725 1.00 52.25 272 GLY A C 1
ATOM 2120 O O . GLY A 1 272 ? 8.942 -6.182 -30.864 1.00 52.25 272 GLY A O 1
ATOM 2121 N N . TRP A 1 273 ? 8.817 -5.825 -28.665 1.00 45.97 273 TRP A N 1
ATOM 2122 C CA . TRP A 1 273 ? 8.940 -4.370 -28.736 1.00 45.97 273 TRP A CA 1
ATOM 2123 C C . TRP A 1 273 ? 10.407 -3.951 -28.902 1.00 45.97 273 TRP A C 1
ATOM 2125 O O . TRP A 1 273 ? 11.266 -4.274 -28.081 1.00 45.97 273 TRP A O 1
ATOM 2135 N N . ARG A 1 274 ? 10.720 -3.210 -29.968 1.00 52.03 274 ARG A N 1
ATOM 2136 C CA . ARG A 1 274 ? 12.058 -2.649 -30.202 1.00 52.03 274 ARG A CA 1
ATOM 2137 C C . ARG A 1 274 ? 11.994 -1.124 -30.062 1.00 52.03 274 ARG A C 1
ATOM 2139 O O . ARG A 1 274 ? 11.401 -0.491 -30.931 1.00 52.03 274 ARG A O 1
ATOM 2146 N N . PRO A 1 275 ? 12.577 -0.520 -29.010 1.00 45.03 275 PRO A N 1
ATOM 2147 C CA . PRO A 1 275 ? 12.769 0.922 -28.985 1.00 45.03 275 PRO A CA 1
ATOM 2148 C C . PRO A 1 275 ? 13.813 1.303 -30.040 1.00 45.03 275 PRO A C 1
ATOM 2150 O O . PRO A 1 275 ? 14.826 0.612 -30.169 1.00 45.03 275 PRO A O 1
ATOM 2153 N N . SER A 1 276 ? 13.563 2.382 -30.785 1.00 48.84 276 SER A N 1
ATOM 2154 C CA . SER A 1 276 ? 14.585 3.028 -31.620 1.00 48.84 276 SER A CA 1
ATOM 2155 C C . SER A 1 276 ? 15.639 3.727 -30.769 1.00 48.84 276 SER A C 1
ATOM 2157 O O . SER A 1 276 ? 15.208 4.396 -29.796 1.00 48.84 276 SER A O 1
#

pLDDT: mean 82.81, std 16.62, range [40.91, 98.44]

Sequence (276 aa):
MGYQFDLLRTGVTRMQSLNVGHAQTAWTRRRRDPIAAHVLALLFAQPNPDFVAPPPERQLSGSDWRTVSGDEWTGAWQVRVATRIWTAGPENADLGQLLFRLEQHVNDNRQVDGWTLREQLTDSMDPGLHADAVWVGLAVSSLNTRTGSFAQVCDTARDGAYVPGVIRLVVNVVPETYRPHLALVVGDRRGLDEYGTKTVHSTHGLSGNGFNSPFPYGRATADQLSGDPWHEVALRRMLGLDTALRSAYHFARPAGRPAYGTVWREAAHAAGWRPS

Radius of gyration: 19.41 Å; Cα contacts (8 Å, |Δi|>4): 460; chains: 1; bounding box: 50×36×62 Å

Foldseek 3Di:
DQPLLQQVLLVVVVVVVVLLVVLQVQQVCVPPFHWFQKKKKFKFKDFQPPDDQDDVVVCPPDPDNVPPPSNSCRRRMHIWIFMAIGTDDPCRHDLLNVLLVLLVVLLVCLQPAPDDPRPPVGDDIDPPPDPLTHGFAMKMKGLADPVGHQVVQSVPDPHSQQRKIKMWIWGFRQDPVRDTDIKIKIWTFHHCVVVRAIEIEMCDDNDDPPDPDVHHYHYDHPCRQLVPPRRVSNVVSRVSSRVSNVSSCVNNDPPPNQPPVVVVQVSCVVSVHHDD